Protein AF-A0A1J9Q3C2-F1 (afdb_monomer_lite)

Foldseek 3Di:
DQPFDLVVVCVVCVVVVNNDDDPVVSVVVSVVVSVVVVQLVVQLVVVCVVVVHPDRAPVSSQVSCVVVVHDGDDDRPDPDDWDWDWDDPDPDDTDTDTDDDDDDPVCVVPDDDDDDDDDDDDDDDDCDDPNHGDPDPVYDDLVRVVVPPPDDDDDPNCPVVVVVPDDPDPDVPVPDPPPQDPVNVVLVVQLVVLLPDPPDPPSLVVSLVCLQEPLPCQSVLVVLLVVLVVCVVPPVPDPSSPVSSVSSVVSNVNRPNYDCVVVPDDPPPPDPPDPDDPDDDDDDDDDDDDDDDDDDDDDDDDDDDDDDDDDDDDD

pLDDT: mean 74.68, std 21.84, range [27.69, 97.06]

Secondary structure (DSSP, 8-state):
--SS-THHHHHHHHHHT-----HHHHHHHHHHHHHHHHHHHHHHHHHHHHTT-SS--HHHHHHHHHHTTPPPPPS---SSPP-EEEEE-STT-EEEEE------HHHHHTPPPPPPPPPP------S-BTTBPP--TTSPPHHHHHHH-SS--STT--GGGTTTS----------------HHHHHHHHHHHHHHH-SS-HHHHHHHHHHHHH-TT-GGGHHHHHHHHHHHHHH-TT-HHHHHHHHHHHHHHHH-TTS--GGGSPPP---PPPPS--PPPPPPPPP-----------------------------

Sequence (315 aa):
MSVWNPENIRDVAESVGIGALDDEVVENLARDVEYRISQVLEEALKFMRHAKRTLLTTQDVSHALRVLDVEPLYGYESTRPLRFGEATLGPGQPLFYVEDDEVDFEKLINAPLPRVPREITFTAHWLAVEGVQPTIPQNPTGADSRNIELVSKGPNANANLAAMSGNDNVSVKPLVKHILSKELQLYFEKVCTAFLDELNEDYRVSAFSSLKEDPGLHQLVPYFVQFISEKVTHSLKDLFVLTQVMHMTEALIQNKTLYVDPYAPPPSQPAPAPPHTTPPPPSPPTTQSHTPPPSLPPPNVSSSSSYRLVLARRR

Organism: NCBI:txid1658174

Radius of gyration: 39.96 Å; chains: 1; bounding box: 80×92×95 Å

Structure (mmCIF, N/CA/C/O backbone):
data_AF-A0A1J9Q3C2-F1
#
_entry.id   AF-A0A1J9Q3C2-F1
#
loop_
_atom_site.group_PDB
_atom_site.id
_atom_site.type_symbol
_atom_site.label_atom_id
_atom_site.label_alt_id
_atom_site.label_comp_id
_atom_site.label_asym_id
_atom_site.label_entity_id
_atom_site.label_seq_id
_atom_site.pdbx_PDB_ins_code
_atom_site.Cartn_x
_atom_site.Cartn_y
_atom_site.Cartn_z
_atom_site.occupancy
_atom_site.B_iso_or_equiv
_atom_site.auth_seq_id
_atom_site.auth_comp_id
_atom_site.auth_asym_id
_atom_site.auth_atom_id
_atom_site.pdbx_PDB_model_num
ATOM 1 N N . MET A 1 1 ? 22.716 19.806 -18.246 1.00 55.81 1 MET A N 1
ATOM 2 C CA . MET A 1 1 ? 23.722 18.789 -18.604 1.00 55.81 1 MET A CA 1
ATOM 3 C C . MET A 1 1 ? 23.005 17.461 -18.463 1.00 55.81 1 MET A C 1
ATOM 5 O O . MET A 1 1 ? 22.468 17.228 -17.388 1.00 55.81 1 MET A O 1
ATOM 9 N N . SER A 1 2 ? 22.835 16.727 -19.564 1.00 68.69 2 SER A N 1
ATOM 10 C CA . SER A 1 2 ? 22.123 15.441 -19.560 1.00 68.69 2 SER A CA 1
ATOM 11 C C . SER A 1 2 ? 22.919 14.430 -18.737 1.00 68.69 2 SER A C 1
ATOM 13 O O . SER A 1 2 ? 24.149 14.464 -18.775 1.00 68.69 2 SER A O 1
ATOM 15 N N . VAL A 1 3 ? 22.242 13.580 -17.962 1.00 84.00 3 VAL A N 1
ATOM 16 C CA . VAL A 1 3 ? 22.906 12.503 -17.202 1.00 84.00 3 VAL A CA 1
ATOM 17 C C . VAL A 1 3 ? 23.262 11.326 -18.122 1.00 84.00 3 VAL A C 1
ATOM 19 O O . VAL A 1 3 ? 24.129 10.518 -17.792 1.00 84.00 3 VAL A O 1
ATOM 22 N N . TRP A 1 4 ? 22.620 11.233 -19.290 1.00 88.19 4 TRP A N 1
ATOM 23 C CA . TRP A 1 4 ? 22.868 10.182 -20.269 1.00 88.19 4 TRP A CA 1
ATOM 24 C C . TRP A 1 4 ? 24.218 10.369 -20.971 1.00 88.19 4 TRP A C 1
ATOM 26 O O . TRP A 1 4 ? 24.552 11.470 -21.409 1.00 88.19 4 TRP A O 1
ATOM 36 N N . ASN A 1 5 ? 24.990 9.285 -21.101 1.00 87.88 5 ASN A N 1
ATOM 37 C CA . ASN A 1 5 ? 26.280 9.319 -21.783 1.00 87.88 5 ASN A CA 1
ATOM 38 C C . ASN A 1 5 ? 26.075 9.517 -23.302 1.00 87.88 5 ASN A C 1
ATOM 40 O O . ASN A 1 5 ? 25.483 8.636 -23.935 1.00 87.88 5 ASN A O 1
ATOM 44 N N . PRO A 1 6 ? 26.557 10.622 -23.904 1.00 87.81 6 PRO A N 1
ATOM 45 C CA . PRO A 1 6 ? 26.403 10.873 -25.338 1.00 87.81 6 PRO A CA 1
ATOM 46 C C . PRO A 1 6 ? 27.116 9.834 -26.215 1.00 87.81 6 PRO A C 1
ATOM 48 O O . PRO A 1 6 ? 26.676 9.596 -27.337 1.00 87.81 6 PRO A O 1
ATOM 51 N N . GLU A 1 7 ? 28.152 9.161 -25.706 1.00 87.50 7 GLU A N 1
ATOM 52 C CA . GLU A 1 7 ? 28.865 8.118 -26.458 1.00 87.50 7 GLU A CA 1
ATOM 53 C C . GLU A 1 7 ? 27.948 6.939 -26.816 1.00 87.50 7 GLU A C 1
ATOM 55 O O . GLU A 1 7 ? 28.004 6.444 -27.936 1.00 87.50 7 GLU A O 1
ATOM 60 N N . ASN A 1 8 ? 26.982 6.599 -25.951 1.00 88.62 8 ASN A N 1
ATOM 61 C CA . ASN A 1 8 ? 26.013 5.531 -26.224 1.00 88.62 8 ASN A CA 1
ATOM 62 C C . ASN A 1 8 ? 25.196 5.795 -27.505 1.00 88.62 8 ASN A C 1
ATOM 64 O O . ASN A 1 8 ? 24.717 4.864 -28.147 1.00 88.62 8 ASN A O 1
ATOM 68 N N . ILE A 1 9 ? 24.987 7.065 -27.873 1.00 91.56 9 ILE A N 1
ATOM 69 C CA . ILE A 1 9 ? 24.281 7.431 -29.110 1.00 91.56 9 ILE A CA 1
ATOM 70 C C . ILE A 1 9 ? 25.174 7.217 -30.327 1.00 91.56 9 ILE A C 1
ATOM 72 O O . ILE A 1 9 ? 24.679 6.772 -31.363 1.00 91.56 9 ILE A O 1
ATOM 76 N N . ARG A 1 10 ? 26.473 7.516 -30.204 1.00 90.75 10 ARG A N 1
ATOM 77 C CA . ARG A 1 10 ? 27.454 7.260 -31.264 1.00 90.75 10 ARG A CA 1
ATOM 78 C C . ARG A 1 10 ? 27.573 5.760 -31.520 1.00 90.75 10 ARG A C 1
ATOM 80 O O . ARG A 1 10 ? 27.447 5.354 -32.669 1.00 90.75 10 ARG A O 1
ATOM 87 N N . ASP A 1 11 ? 27.648 4.949 -30.465 1.00 89.25 11 ASP A N 1
ATOM 88 C CA . ASP A 1 11 ? 27.703 3.484 -30.567 1.00 89.25 11 ASP A CA 1
ATOM 89 C C . ASP A 1 11 ? 26.479 2.911 -31.307 1.00 89.25 11 ASP A C 1
ATOM 91 O O . ASP A 1 11 ? 26.599 2.073 -32.206 1.00 89.25 11 ASP A O 1
ATOM 95 N N . VAL A 1 12 ? 25.273 3.395 -30.979 1.00 92.62 12 VAL A N 1
ATOM 96 C CA . VAL A 1 12 ? 24.039 2.981 -31.670 1.00 92.62 12 VAL A CA 1
ATOM 97 C C . VAL A 1 12 ? 24.044 3.443 -33.127 1.00 92.62 12 VAL A C 1
ATOM 99 O O . VAL A 1 12 ? 23.635 2.688 -34.008 1.00 92.62 12 VAL A O 1
ATOM 102 N N . ALA A 1 13 ? 24.527 4.646 -33.421 1.00 93.62 13 ALA A N 1
ATOM 103 C CA . ALA A 1 13 ? 24.606 5.143 -34.789 1.00 93.62 13 ALA A CA 1
ATOM 104 C C . ALA A 1 13 ? 25.597 4.356 -35.657 1.00 93.62 13 ALA A C 1
ATOM 106 O O . ALA A 1 13 ? 25.276 4.017 -36.800 1.00 93.62 13 ALA A O 1
ATOM 107 N N . GLU A 1 14 ? 26.754 3.997 -35.102 1.00 91.62 14 GLU A N 1
ATOM 108 C CA . GLU A 1 14 ? 27.733 3.131 -35.757 1.00 91.62 14 GLU A CA 1
ATOM 109 C C . GLU A 1 14 ? 27.157 1.736 -36.024 1.00 91.62 14 GLU A C 1
ATOM 111 O O . GLU A 1 14 ? 27.366 1.192 -37.109 1.00 91.62 14 GLU A O 1
ATOM 116 N N . SER A 1 15 ? 26.342 1.193 -35.108 1.00 91.50 15 SER A N 1
ATOM 117 C CA . SER A 1 15 ? 25.655 -0.096 -35.309 1.00 91.50 15 SER A CA 1
ATOM 118 C C . SER A 1 15 ? 24.683 -0.094 -36.500 1.00 91.50 15 SER A C 1
ATOM 120 O O . SER A 1 15 ? 24.479 -1.122 -37.146 1.00 91.50 15 SER A O 1
ATOM 122 N N . VAL A 1 16 ? 24.122 1.075 -36.830 1.00 93.38 16 VAL A N 1
ATOM 123 C CA . VAL A 1 16 ? 23.253 1.294 -38.000 1.00 93.38 16 VAL A CA 1
ATOM 124 C C . VAL A 1 16 ? 24.076 1.602 -39.268 1.00 93.38 16 VAL A C 1
ATOM 126 O O . VAL A 1 16 ? 23.540 1.591 -40.376 1.00 93.38 16 VAL A O 1
ATOM 129 N N . GLY A 1 17 ? 25.387 1.830 -39.136 1.00 92.50 17 GLY A N 1
ATOM 130 C CA . GLY A 1 17 ? 26.312 2.137 -40.232 1.00 92.50 17 GLY A CA 1
ATOM 131 C C . GLY A 1 17 ? 26.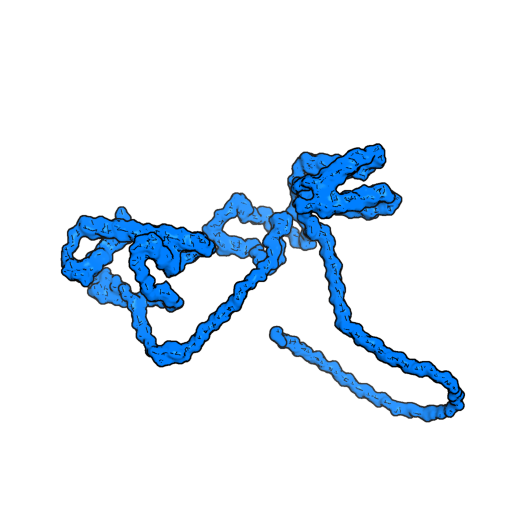542 3.633 -40.479 1.00 92.50 17 GLY A C 1
ATOM 132 O O . GLY A 1 17 ? 27.061 4.005 -41.534 1.00 92.50 17 GLY A O 1
ATOM 133 N N . ILE A 1 18 ? 26.166 4.506 -39.539 1.00 92.44 18 ILE A N 1
ATOM 134 C CA . ILE A 1 18 ? 26.400 5.954 -39.614 1.00 92.44 18 ILE A CA 1
ATOM 135 C C . ILE A 1 18 ? 27.723 6.270 -38.907 1.00 92.44 18 ILE A C 1
ATOM 137 O O . ILE A 1 18 ? 27.786 6.293 -37.685 1.00 92.44 18 ILE A O 1
ATOM 141 N N . GLY A 1 19 ? 28.784 6.523 -39.678 1.00 84.69 19 GLY A N 1
ATOM 142 C CA . GLY A 1 19 ? 30.143 6.676 -39.133 1.00 84.69 19 GLY A CA 1
ATOM 143 C C . GLY A 1 19 ? 30.502 8.054 -38.560 1.00 84.69 19 GLY A C 1
ATOM 144 O O . GLY A 1 19 ? 31.550 8.190 -37.941 1.00 84.69 19 GLY A O 1
ATOM 145 N N . ALA A 1 20 ? 29.691 9.093 -38.783 1.00 87.75 20 ALA A N 1
ATOM 146 C CA . ALA A 1 20 ? 29.936 10.418 -38.213 1.00 87.75 20 ALA A CA 1
ATOM 147 C C . ALA A 1 20 ? 28.616 11.148 -37.944 1.00 87.75 20 ALA A C 1
ATOM 149 O O . ALA A 1 20 ? 27.798 11.324 -38.848 1.00 87.75 20 ALA A O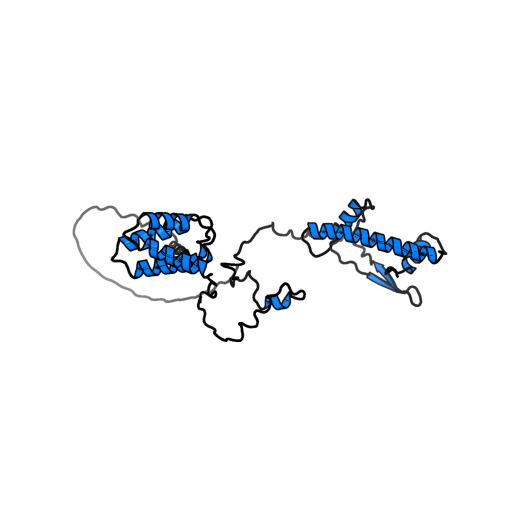 1
ATOM 150 N N . LEU A 1 21 ? 28.440 11.591 -36.701 1.00 90.69 21 LEU A N 1
ATOM 151 C CA . LEU A 1 21 ? 27.330 12.420 -36.240 1.00 90.69 21 LEU A CA 1
ATOM 152 C C . LEU A 1 21 ? 27.869 13.735 -35.697 1.00 90.69 21 LEU A C 1
ATOM 154 O O . LEU A 1 21 ? 28.880 13.747 -34.994 1.00 90.69 21 LEU A O 1
ATOM 158 N N . ASP A 1 22 ? 27.164 14.813 -36.018 1.00 93.25 22 ASP A N 1
ATOM 159 C CA . ASP A 1 22 ? 27.456 16.136 -35.485 1.00 93.25 22 ASP A CA 1
ATOM 160 C C . ASP A 1 22 ? 27.162 16.202 -33.980 1.00 93.25 22 ASP A C 1
ATOM 162 O O . ASP A 1 22 ? 26.191 15.612 -33.492 1.00 93.25 22 ASP A O 1
ATOM 166 N N . ASP A 1 23 ? 27.993 16.939 -33.248 1.00 90.12 23 ASP A N 1
ATOM 167 C CA . ASP A 1 23 ? 27.969 16.971 -31.784 1.00 90.12 23 ASP A CA 1
ATOM 168 C C . ASP A 1 23 ? 26.659 17.576 -31.256 1.00 90.12 23 ASP A C 1
ATOM 170 O O . ASP A 1 23 ? 26.110 17.111 -30.256 1.00 90.12 23 ASP A O 1
ATOM 174 N N . GLU A 1 24 ? 26.091 18.550 -31.975 1.00 92.38 24 GLU A N 1
ATOM 175 C CA . GLU A 1 24 ? 24.801 19.157 -31.632 1.00 92.38 24 GLU A CA 1
ATOM 176 C C . GLU A 1 24 ? 23.641 18.149 -31.731 1.00 92.38 24 GLU A C 1
ATOM 178 O O . GLU A 1 24 ? 22.719 18.158 -30.908 1.00 92.38 24 GLU A O 1
ATOM 183 N N . VAL A 1 25 ? 23.688 17.235 -32.706 1.00 91.88 25 VAL A N 1
ATOM 184 C CA . VAL A 1 25 ? 22.670 16.185 -32.872 1.00 91.88 25 VAL A CA 1
ATOM 185 C C . VAL A 1 25 ? 22.770 15.167 -31.741 1.00 91.88 25 VAL A C 1
ATOM 187 O O . VAL A 1 25 ? 21.746 14.784 -31.173 1.00 91.88 25 VAL A O 1
ATOM 190 N N . VAL A 1 26 ? 23.993 14.767 -31.380 1.00 92.31 26 VAL A N 1
ATOM 191 C CA . VAL A 1 26 ? 24.245 13.826 -30.279 1.00 92.31 26 VAL A CA 1
ATOM 192 C C . VAL A 1 26 ? 23.729 14.393 -28.956 1.00 92.31 26 VAL A C 1
ATOM 194 O O . VAL A 1 26 ? 23.005 13.707 -28.233 1.00 92.31 26 VAL A O 1
ATOM 197 N N . GLU A 1 27 ? 24.031 15.658 -28.653 1.00 90.94 27 GLU A N 1
ATOM 198 C CA . GLU A 1 27 ? 23.559 16.296 -27.423 1.00 90.94 27 GLU A CA 1
ATOM 199 C C . GLU A 1 27 ? 22.034 16.415 -27.353 1.00 90.94 27 GLU A C 1
ATOM 201 O O . GLU A 1 27 ? 21.436 16.165 -26.302 1.00 90.94 27 GLU A O 1
ATOM 206 N N . ASN A 1 28 ? 21.391 16.820 -28.449 1.00 92.38 28 ASN A N 1
ATOM 207 C CA . ASN A 1 28 ? 19.941 16.987 -28.474 1.00 92.38 28 ASN A CA 1
ATOM 208 C C . ASN A 1 28 ? 19.218 15.638 -28.377 1.00 92.38 28 ASN A C 1
ATOM 210 O O . ASN A 1 28 ? 18.232 15.527 -27.645 1.00 92.38 28 ASN A O 1
ATOM 214 N N . LEU A 1 29 ? 19.734 14.598 -29.041 1.00 93.12 29 LEU A N 1
ATOM 215 C CA . LEU A 1 29 ? 19.166 13.256 -28.958 1.00 93.12 29 LEU A CA 1
ATOM 216 C C . LEU A 1 29 ? 19.349 12.645 -27.560 1.00 93.12 29 LEU A C 1
ATOM 218 O O . LEU A 1 29 ? 18.424 12.013 -27.058 1.00 93.12 29 LEU A O 1
ATOM 222 N N . ALA A 1 30 ? 20.477 12.896 -26.885 1.00 93.19 30 ALA A N 1
ATOM 223 C CA . ALA A 1 30 ? 20.685 12.469 -25.496 1.00 93.19 30 ALA A CA 1
ATOM 224 C C . ALA A 1 30 ? 19.621 13.040 -24.555 1.00 93.19 30 ALA A C 1
ATOM 226 O O . ALA A 1 30 ? 19.057 12.312 -23.737 1.00 93.19 30 ALA A O 1
ATOM 227 N N . ARG A 1 31 ? 19.293 14.327 -24.720 1.00 92.19 31 ARG A N 1
ATOM 228 C CA . ARG A 1 31 ? 18.247 14.991 -23.931 1.00 92.19 31 ARG A CA 1
ATOM 229 C C . ARG A 1 31 ? 16.858 14.411 -24.215 1.00 92.19 31 ARG A C 1
ATOM 231 O O . ARG A 1 31 ? 16.090 14.232 -23.272 1.00 92.19 31 ARG A O 1
ATOM 238 N N . ASP A 1 32 ? 16.536 14.096 -25.473 1.00 94.12 32 ASP A N 1
ATOM 239 C CA . ASP A 1 32 ? 15.245 13.475 -25.822 1.00 94.12 32 ASP A CA 1
ATOM 240 C C . ASP A 1 32 ? 15.126 12.048 -25.263 1.00 94.12 32 ASP A C 1
ATOM 242 O O . ASP A 1 32 ? 14.094 11.680 -24.702 1.00 94.12 32 ASP A O 1
ATOM 246 N N . VAL A 1 33 ? 16.198 11.251 -25.335 1.00 94.50 33 VAL A N 1
ATOM 247 C CA . VAL A 1 33 ? 16.238 9.895 -24.761 1.00 94.50 33 VAL A CA 1
ATOM 248 C C . VAL A 1 33 ? 16.035 9.934 -23.247 1.00 94.50 33 VAL A C 1
ATOM 250 O O . VAL A 1 33 ? 15.205 9.195 -22.717 1.00 94.50 33 VAL A O 1
ATOM 253 N N . GLU A 1 34 ? 16.734 10.825 -22.543 1.00 92.81 34 GLU A N 1
ATOM 254 C CA . GLU A 1 34 ? 16.575 11.008 -21.097 1.00 92.81 34 GLU A CA 1
ATOM 255 C C . GLU A 1 34 ? 15.140 11.417 -20.724 1.00 92.81 34 GLU A C 1
ATOM 257 O O . GLU A 1 34 ? 14.563 10.882 -19.769 1.00 92.81 34 GLU A O 1
ATOM 262 N N . TYR A 1 35 ? 14.531 12.312 -21.508 1.00 94.56 35 TYR A N 1
ATOM 263 C CA . TYR A 1 35 ? 13.134 12.704 -21.334 1.00 94.56 35 TYR A CA 1
ATOM 264 C C . TYR A 1 35 ? 12.182 11.513 -21.508 1.00 94.56 35 TYR A C 1
ATOM 266 O O . TYR A 1 35 ? 11.330 11.278 -20.649 1.00 94.56 35 TYR A O 1
ATOM 274 N N . ARG A 1 36 ? 12.360 10.703 -22.560 1.00 94.94 36 ARG A N 1
ATOM 275 C CA . ARG A 1 36 ? 11.530 9.511 -22.812 1.00 94.94 36 ARG A CA 1
ATOM 276 C C . ARG A 1 36 ? 11.680 8.451 -21.723 1.00 94.94 36 ARG A C 1
ATOM 278 O O . ARG A 1 36 ? 10.679 7.888 -21.287 1.00 94.94 36 ARG A O 1
ATOM 285 N N . ILE A 1 37 ? 12.901 8.198 -21.243 1.00 94.56 37 ILE A N 1
ATOM 286 C CA . ILE A 1 37 ? 13.144 7.275 -20.121 1.00 94.56 37 ILE A CA 1
ATOM 287 C C . ILE A 1 37 ? 12.415 7.768 -18.868 1.00 94.56 37 ILE A C 1
ATOM 289 O O . ILE A 1 37 ? 11.749 6.984 -18.190 1.00 94.56 37 ILE A O 1
ATOM 293 N N . SER A 1 38 ? 12.494 9.070 -18.585 1.00 95.19 38 SER A N 1
ATOM 294 C CA . SER A 1 38 ? 11.804 9.680 -17.446 1.00 95.19 38 SER A CA 1
ATOM 295 C C . SER A 1 38 ? 10.285 9.548 -17.572 1.00 95.19 38 SER A C 1
ATOM 297 O O . SER A 1 38 ? 9.627 9.159 -16.611 1.00 95.19 38 SER A O 1
ATOM 299 N N . GLN A 1 39 ? 9.731 9.769 -18.767 1.00 95.81 39 GLN A N 1
ATOM 300 C CA . GLN A 1 39 ? 8.303 9.605 -19.042 1.00 95.81 39 GLN A CA 1
ATOM 301 C C . GLN A 1 39 ? 7.826 8.164 -18.792 1.00 95.81 39 GLN A C 1
ATOM 303 O O . GLN A 1 39 ? 6.816 7.953 -18.118 1.00 95.81 39 GLN A O 1
ATOM 308 N N . VAL A 1 40 ? 8.567 7.160 -19.276 1.00 96.56 40 VAL A N 1
ATOM 309 C CA . VAL A 1 40 ? 8.262 5.740 -19.014 1.00 96.56 40 VAL A CA 1
ATOM 310 C C . VAL A 1 40 ? 8.334 5.438 -17.516 1.00 96.56 40 VAL A C 1
ATOM 312 O O . VAL A 1 40 ? 7.459 4.759 -16.976 1.00 96.56 40 VAL A O 1
ATOM 315 N N . LEU A 1 41 ? 9.351 5.960 -16.828 1.00 96.38 41 LEU A N 1
ATOM 316 C CA . LEU A 1 41 ? 9.539 5.749 -15.396 1.00 96.38 41 LEU A CA 1
ATOM 317 C C . LEU A 1 41 ? 8.403 6.368 -14.570 1.00 96.38 41 LEU A C 1
ATOM 319 O O . LEU A 1 41 ? 7.918 5.739 -13.631 1.00 96.38 41 LEU A O 1
ATOM 323 N N . GLU A 1 42 ? 7.950 7.571 -14.915 1.00 96.38 42 GLU A N 1
ATOM 324 C CA . GLU A 1 42 ? 6.835 8.237 -14.239 1.00 96.38 42 GLU A CA 1
ATOM 325 C C . GLU A 1 42 ? 5.533 7.439 -14.351 1.00 96.38 42 GLU A C 1
ATOM 327 O O . GLU A 1 42 ? 4.846 7.245 -13.343 1.00 96.38 42 GLU A O 1
ATOM 332 N N . GLU A 1 43 ? 5.209 6.924 -15.539 1.00 96.81 43 GLU A N 1
ATOM 333 C CA . GLU A 1 43 ? 4.042 6.056 -15.722 1.00 96.81 43 GLU A CA 1
ATOM 334 C C . GLU A 1 43 ? 4.197 4.732 -14.957 1.00 96.81 43 GLU A C 1
ATOM 336 O O . GLU A 1 43 ? 3.277 4.305 -14.253 1.00 96.81 43 GLU A O 1
ATOM 341 N N . ALA A 1 44 ? 5.381 4.115 -14.989 1.00 97.06 44 ALA A N 1
ATOM 342 C CA . ALA A 1 44 ? 5.649 2.874 -14.262 1.00 97.06 44 ALA A CA 1
ATOM 343 C C . ALA A 1 44 ? 5.525 3.059 -12.735 1.00 97.06 44 ALA A C 1
ATOM 345 O O . ALA A 1 44 ? 4.976 2.207 -12.029 1.00 97.06 44 ALA A O 1
ATOM 346 N N . LEU A 1 45 ? 5.949 4.211 -12.203 1.00 97.06 45 LEU A N 1
ATOM 347 C CA . LEU A 1 45 ? 5.784 4.553 -10.789 1.00 97.06 45 LEU A CA 1
ATOM 348 C C . LEU A 1 45 ? 4.312 4.703 -10.388 1.00 97.06 45 LEU A C 1
ATOM 350 O O . LEU A 1 45 ? 3.959 4.371 -9.250 1.00 97.06 45 LEU A O 1
ATOM 354 N N . LYS A 1 46 ? 3.437 5.166 -11.290 1.00 96.50 46 LYS A N 1
ATOM 355 C CA . LYS A 1 46 ? 1.988 5.186 -11.035 1.00 96.50 46 LYS A CA 1
ATOM 356 C C . LYS A 1 46 ? 1.466 3.760 -10.885 1.00 96.50 46 LYS A C 1
ATOM 358 O O . LYS A 1 46 ? 0.805 3.480 -9.885 1.00 96.50 46 LYS A O 1
ATOM 363 N N . PHE A 1 47 ? 1.825 2.846 -11.789 1.00 96.56 47 PHE A N 1
ATOM 364 C CA . PHE A 1 47 ? 1.453 1.429 -11.677 1.00 96.56 47 PHE A CA 1
ATOM 365 C C . PHE A 1 47 ? 1.940 0.797 -10.367 1.00 96.56 47 PHE A C 1
ATOM 367 O O . PHE A 1 47 ? 1.140 0.195 -9.647 1.00 96.56 47 PHE A O 1
ATOM 374 N N . MET A 1 48 ? 3.197 1.036 -9.982 1.00 96.31 48 MET A N 1
ATOM 375 C CA . MET A 1 48 ? 3.762 0.555 -8.716 1.00 96.31 48 MET A CA 1
ATOM 376 C C . MET A 1 48 ? 2.963 1.048 -7.495 1.00 96.31 48 MET A C 1
ATOM 378 O O . MET A 1 48 ? 2.610 0.262 -6.608 1.00 96.31 48 MET A O 1
ATOM 382 N N . ARG A 1 49 ? 2.637 2.349 -7.455 1.00 95.31 49 ARG A N 1
ATOM 383 C CA . ARG A 1 49 ? 1.856 2.959 -6.365 1.00 95.31 49 ARG A CA 1
ATOM 384 C C . ARG A 1 49 ? 0.422 2.434 -6.329 1.00 95.31 49 ARG A C 1
ATOM 386 O O . ARG A 1 49 ? -0.077 2.119 -5.249 1.00 95.31 49 ARG A O 1
ATOM 393 N N . HIS A 1 50 ? -0.226 2.287 -7.485 1.00 96.31 50 HIS A N 1
ATOM 394 C CA . HIS A 1 50 ? -1.574 1.721 -7.584 1.00 96.31 50 HIS A CA 1
ATOM 395 C C . HIS A 1 50 ? -1.616 0.239 -7.183 1.00 96.31 50 HIS A C 1
ATOM 397 O O . HIS A 1 50 ? -2.595 -0.200 -6.580 1.00 96.31 50 HIS A O 1
ATOM 403 N N . ALA A 1 51 ? -0.528 -0.503 -7.403 1.00 94.62 51 ALA A N 1
ATOM 404 C CA . ALA A 1 51 ? -0.352 -1.870 -6.922 1.00 94.62 51 ALA A CA 1
ATOM 405 C C . ALA A 1 51 ? -0.008 -1.966 -5.419 1.00 94.62 51 ALA A C 1
ATOM 407 O O . ALA A 1 51 ? 0.174 -3.071 -4.909 1.00 94.62 51 ALA A O 1
ATOM 408 N N . LYS A 1 52 ? 0.081 -0.834 -4.699 1.00 94.81 52 LYS A N 1
ATOM 409 C CA . LYS A 1 52 ? 0.457 -0.747 -3.273 1.00 94.81 52 LYS A CA 1
ATOM 410 C C . LYS A 1 52 ? 1.824 -1.376 -2.962 1.00 94.81 52 LYS A C 1
ATOM 412 O O . LYS A 1 52 ? 2.041 -1.879 -1.860 1.00 94.81 52 LYS A O 1
ATOM 417 N N . ARG A 1 53 ? 2.749 -1.347 -3.924 1.00 93.25 53 ARG A N 1
ATOM 418 C CA . ARG A 1 53 ? 4.127 -1.835 -3.776 1.00 93.25 53 ARG A CA 1
ATOM 419 C C . ARG A 1 53 ? 5.101 -0.663 -3.644 1.00 93.25 53 ARG A C 1
ATOM 421 O O . ARG A 1 53 ? 4.811 0.455 -4.062 1.00 93.25 53 ARG A O 1
ATOM 428 N N . THR A 1 54 ? 6.263 -0.925 -3.051 1.00 90.81 54 THR A N 1
ATOM 429 C CA . THR A 1 54 ? 7.382 0.034 -2.945 1.00 90.81 54 THR A CA 1
ATOM 430 C C . THR A 1 54 ? 8.554 -0.314 -3.861 1.00 90.81 54 THR A C 1
ATOM 432 O O . THR A 1 54 ? 9.441 0.513 -4.046 1.00 90.81 54 THR A O 1
ATOM 435 N N . LEU A 1 55 ? 8.559 -1.526 -4.421 1.00 92.75 55 LEU A N 1
ATOM 436 C CA . LEU A 1 55 ? 9.551 -1.994 -5.381 1.00 92.75 55 LEU A CA 1
ATOM 437 C C . LEU A 1 55 ? 8.945 -1.972 -6.785 1.00 92.75 55 LEU A C 1
ATOM 439 O O . LEU A 1 55 ? 7.886 -2.570 -7.014 1.00 92.75 55 LEU A O 1
ATOM 443 N N . LEU A 1 56 ? 9.638 -1.290 -7.697 1.00 93.44 56 LEU A N 1
ATOM 444 C CA . LEU A 1 56 ? 9.306 -1.243 -9.115 1.00 93.44 56 LEU A CA 1
ATOM 445 C C . LEU A 1 56 ? 9.687 -2.577 -9.763 1.00 93.44 56 LEU A C 1
ATOM 447 O O . LEU A 1 56 ? 10.813 -3.047 -9.612 1.00 93.44 56 LEU A O 1
ATOM 451 N N . THR A 1 57 ? 8.742 -3.190 -10.467 1.00 92.88 57 THR A N 1
ATOM 452 C CA . THR A 1 57 ? 8.931 -4.479 -11.146 1.00 92.88 57 THR A CA 1
ATOM 453 C C . THR A 1 57 ? 8.945 -4.300 -12.660 1.00 92.88 57 THR A C 1
ATOM 455 O O . THR A 1 57 ? 8.468 -3.290 -13.175 1.00 92.88 57 THR A O 1
ATOM 458 N N . THR A 1 58 ? 9.451 -5.296 -13.392 1.00 92.88 58 THR A N 1
ATOM 459 C CA . THR A 1 58 ? 9.456 -5.283 -14.866 1.00 92.88 58 THR A CA 1
ATOM 460 C C . THR A 1 58 ? 8.044 -5.169 -15.443 1.00 92.88 58 THR A C 1
ATOM 462 O O . THR A 1 58 ? 7.845 -4.449 -16.415 1.00 92.88 58 THR A O 1
ATOM 465 N N . GLN A 1 59 ? 7.045 -5.763 -14.782 1.00 93.31 59 GLN A N 1
ATOM 466 C CA . GLN A 1 59 ? 5.634 -5.658 -15.171 1.00 93.31 59 GLN A CA 1
ATOM 467 C C . GLN A 1 59 ? 5.110 -4.216 -15.140 1.00 93.31 59 GLN A C 1
ATOM 469 O O . GLN A 1 59 ? 4.344 -3.827 -16.019 1.00 93.31 59 GLN A O 1
ATOM 474 N N . ASP A 1 60 ? 5.542 -3.402 -14.170 1.00 95.06 60 ASP A N 1
ATOM 475 C CA . ASP A 1 60 ? 5.126 -1.996 -14.081 1.00 95.06 60 ASP A CA 1
ATOM 476 C C . ASP A 1 60 ? 5.625 -1.198 -15.296 1.00 95.06 60 ASP A C 1
ATOM 478 O O . ASP A 1 60 ? 4.889 -0.385 -15.855 1.00 95.06 60 ASP A O 1
ATOM 482 N N . VAL A 1 61 ? 6.853 -1.480 -15.745 1.00 95.56 61 VAL A N 1
ATOM 483 C CA . VAL A 1 61 ? 7.440 -0.883 -16.953 1.00 95.56 61 VAL A CA 1
ATOM 484 C C . VAL A 1 61 ? 6.743 -1.405 -18.210 1.00 95.56 61 VAL A C 1
ATOM 486 O O . VAL A 1 61 ? 6.388 -0.613 -19.075 1.00 95.56 61 VAL A O 1
ATOM 489 N N . SER A 1 62 ? 6.457 -2.707 -18.304 1.00 94.94 62 SER A N 1
ATOM 490 C CA . SER A 1 62 ? 5.705 -3.277 -19.432 1.00 94.94 62 SER A CA 1
ATOM 491 C C . SER A 1 62 ? 4.307 -2.660 -19.573 1.00 94.94 62 SER A C 1
ATOM 493 O O . SER A 1 62 ? 3.850 -2.400 -20.686 1.00 94.94 62 SER A O 1
ATOM 495 N N . HIS A 1 63 ? 3.627 -2.384 -18.457 1.00 95.12 63 HIS A N 1
ATOM 496 C CA . HIS A 1 63 ? 2.349 -1.673 -18.467 1.00 95.12 63 HIS A CA 1
ATOM 497 C C . HIS A 1 63 ? 2.500 -0.204 -18.876 1.00 95.12 63 HIS A C 1
ATOM 499 O O . HIS A 1 63 ? 1.682 0.282 -19.656 1.00 95.12 63 HIS A O 1
ATOM 505 N N . ALA A 1 64 ? 3.552 0.479 -18.417 1.00 96.69 64 ALA A N 1
ATOM 506 C CA . ALA A 1 64 ? 3.859 1.845 -18.833 1.00 96.69 64 ALA A CA 1
ATOM 507 C C . ALA A 1 64 ? 4.111 1.951 -20.345 1.00 96.69 64 ALA A C 1
ATOM 509 O O . ALA A 1 64 ? 3.524 2.811 -20.996 1.00 96.69 64 ALA A O 1
ATOM 510 N N . LEU A 1 65 ? 4.902 1.036 -20.919 1.00 95.81 65 LEU A N 1
ATOM 511 C CA . LEU A 1 65 ? 5.155 0.982 -22.364 1.00 95.81 65 LEU A CA 1
ATOM 512 C C . LEU A 1 65 ? 3.856 0.825 -23.157 1.00 95.81 65 LEU A C 1
ATOM 514 O O . LEU A 1 65 ? 3.640 1.541 -24.128 1.00 95.81 65 LEU A O 1
ATOM 518 N N . ARG A 1 66 ? 2.949 -0.041 -22.691 1.00 95.75 66 ARG A N 1
ATOM 519 C CA . ARG A 1 66 ? 1.642 -0.237 -23.329 1.00 95.75 66 ARG A CA 1
ATOM 520 C C . ARG A 1 66 ? 0.759 1.013 -23.287 1.00 95.75 66 ARG A C 1
ATOM 522 O O . ARG A 1 66 ? 0.001 1.228 -24.220 1.00 95.75 66 ARG A O 1
ATOM 529 N N . VAL A 1 67 ? 0.808 1.800 -22.211 1.00 96.19 67 VAL A N 1
ATOM 530 C CA . VAL A 1 67 ? 0.035 3.054 -22.102 1.00 96.19 67 VAL A CA 1
ATOM 531 C C . VAL A 1 67 ? 0.613 4.152 -22.988 1.00 96.19 67 VAL A C 1
ATOM 533 O O . VAL A 1 67 ? -0.135 4.974 -23.504 1.00 96.19 67 VAL A O 1
ATOM 536 N N . LEU A 1 68 ? 1.931 4.161 -23.165 1.00 95.75 68 LEU A N 1
ATOM 537 C CA . LEU A 1 68 ? 2.637 5.109 -24.024 1.00 95.75 68 LEU A CA 1
ATOM 538 C C . LEU A 1 68 ? 2.652 4.683 -25.504 1.00 95.75 68 LEU A C 1
ATOM 540 O O . LEU A 1 68 ? 3.369 5.293 -26.291 1.00 95.75 68 LEU A O 1
ATOM 544 N N . ASP A 1 69 ? 1.891 3.642 -25.869 1.00 96.19 69 ASP A N 1
ATOM 545 C CA . ASP A 1 69 ? 1.843 3.048 -27.212 1.00 96.19 69 ASP A CA 1
ATOM 546 C C . ASP A 1 69 ? 3.232 2.670 -27.768 1.00 96.19 69 ASP A C 1
ATOM 548 O O . ASP A 1 69 ? 3.486 2.721 -28.972 1.00 96.19 69 ASP A O 1
ATOM 552 N N . VAL A 1 70 ? 4.147 2.269 -26.880 1.00 95.69 70 VAL A N 1
ATOM 553 C CA . VAL A 1 70 ? 5.474 1.757 -27.235 1.00 95.69 70 VAL A CA 1
ATOM 554 C C . VAL A 1 70 ? 5.403 0.244 -27.426 1.00 95.69 70 VAL A C 1
ATOM 556 O O . VAL A 1 70 ? 4.679 -0.462 -26.718 1.00 95.69 70 VAL A O 1
ATOM 559 N N . GLU A 1 71 ? 6.179 -0.265 -28.381 1.00 94.62 71 GLU A N 1
ATOM 560 C CA . GLU A 1 71 ? 6.285 -1.698 -28.636 1.00 94.62 71 GLU A CA 1
ATOM 561 C C . GLU A 1 71 ? 6.714 -2.466 -27.369 1.00 94.62 71 GLU A C 1
ATOM 563 O O . GLU A 1 71 ? 7.618 -2.037 -26.643 1.00 94.62 71 GLU A O 1
ATOM 568 N N . PRO A 1 72 ? 6.062 -3.602 -27.062 1.00 91.44 72 PRO A N 1
ATOM 569 C CA . PRO A 1 72 ? 6.352 -4.359 -25.854 1.00 91.44 72 PRO A CA 1
ATOM 570 C C . PRO A 1 72 ? 7.729 -5.026 -25.924 1.00 91.44 72 PRO A C 1
ATOM 572 O O . PRO A 1 72 ? 8.071 -5.699 -26.895 1.00 91.44 72 PRO A O 1
ATOM 575 N N . LEU A 1 73 ? 8.490 -4.903 -24.836 1.00 91.50 73 LEU A N 1
ATOM 576 C CA . LEU A 1 73 ? 9.773 -5.582 -24.664 1.00 91.50 73 LEU A CA 1
ATOM 577 C C . LEU A 1 73 ? 9.565 -6.968 -24.038 1.00 91.50 73 LEU A C 1
ATOM 579 O O . LEU A 1 73 ? 9.061 -7.085 -22.918 1.00 91.50 73 LEU A O 1
ATOM 583 N N . TYR A 1 74 ? 9.970 -8.017 -24.754 1.00 89.88 74 TYR A N 1
ATOM 584 C CA . TYR A 1 74 ? 9.862 -9.412 -24.316 1.00 89.88 74 TYR A CA 1
ATOM 585 C C . TYR A 1 74 ? 11.173 -9.924 -23.697 1.00 89.88 74 TYR A C 1
ATOM 587 O O . TYR A 1 74 ? 12.242 -9.384 -23.958 1.00 89.88 74 TYR A O 1
ATOM 595 N N . GLY A 1 75 ? 11.094 -10.984 -22.883 1.00 86.94 75 GLY A N 1
ATOM 596 C CA . GLY A 1 75 ? 12.273 -11.662 -22.313 1.00 86.94 75 GLY A CA 1
ATOM 597 C C . GLY A 1 75 ? 12.664 -11.248 -20.886 1.00 86.94 75 GLY A C 1
ATOM 598 O O . GLY A 1 75 ? 13.590 -11.823 -20.322 1.00 86.94 75 GLY A O 1
ATOM 599 N N . TYR A 1 76 ? 11.929 -10.325 -20.257 1.00 85.06 76 TYR A N 1
ATOM 600 C CA . TYR A 1 76 ? 12.237 -9.784 -18.919 1.00 85.06 76 TYR A CA 1
ATOM 601 C C . TYR A 1 76 ? 11.401 -10.380 -17.767 1.00 85.06 76 TYR A C 1
ATOM 603 O O . TYR A 1 76 ? 11.331 -9.808 -16.677 1.00 85.06 76 TYR A O 1
ATOM 611 N N . GLU A 1 77 ? 10.748 -11.524 -17.987 1.00 75.31 77 GLU A N 1
ATOM 612 C CA . GLU A 1 77 ? 9.961 -12.233 -16.959 1.00 75.31 77 GLU A CA 1
ATOM 613 C C . GLU A 1 77 ? 10.760 -13.320 -16.221 1.00 75.31 77 GLU A C 1
ATOM 615 O O . GLU A 1 77 ? 10.269 -13.930 -15.270 1.00 75.31 77 GLU A O 1
ATOM 620 N N . SER A 1 78 ? 12.000 -13.579 -16.647 1.00 73.00 78 SER A N 1
ATOM 621 C CA . SER A 1 78 ? 12.844 -14.607 -16.042 1.00 73.00 78 SER A CA 1
ATOM 622 C C . SER A 1 78 ? 13.188 -14.261 -14.593 1.00 73.00 78 SER A C 1
ATOM 624 O O . SER A 1 78 ? 13.636 -13.161 -14.283 1.00 73.00 78 SER A O 1
ATOM 626 N N . THR A 1 79 ? 13.060 -15.238 -13.692 1.00 72.00 79 THR A N 1
ATOM 627 C CA . THR A 1 79 ? 13.518 -15.110 -12.299 1.00 72.00 79 THR A CA 1
ATOM 628 C C . THR A 1 79 ? 15.039 -15.214 -12.165 1.00 72.00 79 THR A C 1
ATOM 630 O O . THR A 1 79 ? 15.560 -15.180 -11.049 1.00 72.00 79 THR A O 1
ATOM 633 N N . ARG A 1 80 ? 15.763 -15.426 -13.272 1.00 78.31 80 ARG A N 1
ATOM 634 C CA . ARG A 1 80 ? 17.225 -15.492 -13.264 1.00 78.31 80 ARG A CA 1
ATOM 635 C C . ARG A 1 80 ? 17.794 -14.070 -13.250 1.00 78.31 80 ARG A C 1
ATOM 637 O O . ARG A 1 80 ? 17.404 -13.269 -14.096 1.00 78.31 80 ARG A O 1
ATOM 644 N N . PRO A 1 81 ? 18.710 -13.749 -12.321 1.00 80.44 81 PRO A N 1
ATOM 645 C CA . PRO A 1 81 ? 19.369 -12.451 -12.327 1.00 80.44 81 PRO A CA 1
ATOM 646 C C . PRO A 1 81 ? 20.238 -12.316 -13.580 1.00 80.44 81 PRO A C 1
ATOM 648 O O . PRO A 1 81 ? 20.910 -13.275 -13.965 1.00 80.44 81 PRO A O 1
ATOM 651 N N . LEU A 1 82 ? 20.246 -11.128 -14.187 1.00 82.00 82 LEU A N 1
ATOM 652 C CA . LEU A 1 82 ? 21.150 -10.829 -15.294 1.00 82.00 82 LEU A CA 1
ATOM 653 C C . LEU A 1 82 ? 22.598 -10.838 -14.794 1.00 82.00 82 LEU A C 1
ATOM 655 O O . LEU A 1 82 ? 22.903 -10.284 -13.734 1.00 82.00 82 LEU A O 1
ATOM 659 N N . ARG A 1 83 ? 23.481 -11.462 -15.575 1.00 82.81 83 ARG A N 1
ATOM 660 C CA . ARG A 1 83 ? 24.929 -11.435 -15.371 1.00 82.81 83 ARG A CA 1
ATOM 661 C C . ARG A 1 83 ? 25.549 -10.576 -16.459 1.00 82.81 83 ARG A C 1
ATOM 663 O O . ARG A 1 83 ? 25.327 -10.819 -17.642 1.00 82.81 83 ARG A O 1
ATOM 670 N N . PHE A 1 84 ? 26.281 -9.556 -16.032 1.00 85.75 84 PHE A N 1
ATOM 671 C CA . PHE A 1 84 ? 27.002 -8.665 -16.928 1.00 85.75 84 PHE A CA 1
ATOM 672 C C . PHE A 1 84 ? 28.466 -9.093 -16.954 1.00 85.75 84 PHE A C 1
ATOM 674 O O . PHE A 1 84 ? 29.134 -9.049 -15.918 1.00 85.75 84 PHE A O 1
ATOM 681 N N . GLY A 1 85 ? 28.934 -9.522 -18.122 1.00 84.31 85 GLY A N 1
ATOM 682 C CA . GLY A 1 85 ? 30.345 -9.742 -18.402 1.00 84.31 85 GLY A CA 1
ATOM 683 C C . GLY A 1 85 ? 31.004 -8.431 -18.827 1.00 84.31 85 GLY A C 1
ATOM 684 O O . GLY A 1 85 ? 30.383 -7.603 -19.494 1.00 84.31 85 GLY A O 1
ATOM 685 N N . GLU A 1 86 ? 32.262 -8.234 -18.440 1.00 85.81 86 GLU A N 1
ATOM 686 C CA . GLU A 1 86 ? 33.079 -7.104 -18.885 1.00 85.81 86 GLU A CA 1
ATOM 687 C C . GLU A 1 86 ? 34.079 -7.592 -19.938 1.00 85.81 86 GLU A C 1
ATOM 689 O O . GLU A 1 86 ? 34.829 -8.544 -19.715 1.00 85.81 86 GLU A O 1
ATOM 694 N N . ALA A 1 87 ? 34.086 -6.939 -21.094 1.00 81.50 87 ALA A N 1
ATOM 695 C CA . ALA A 1 87 ? 35.063 -7.131 -22.151 1.00 81.50 87 ALA A CA 1
ATOM 696 C C . ALA A 1 87 ? 35.799 -5.811 -22.406 1.00 81.50 87 ALA A C 1
ATOM 698 O O . ALA A 1 87 ? 35.202 -4.739 -22.450 1.00 81.50 87 ALA A O 1
ATOM 699 N N . THR A 1 88 ? 37.115 -5.872 -22.597 1.00 76.50 88 THR A N 1
ATOM 700 C CA . THR A 1 88 ? 37.917 -4.690 -22.930 1.00 76.50 88 THR A CA 1
ATOM 701 C C . THR A 1 88 ? 38.141 -4.638 -24.436 1.00 76.50 88 THR A C 1
ATOM 703 O O . THR A 1 88 ? 38.923 -5.422 -24.977 1.00 76.50 88 THR A O 1
ATOM 706 N N . LEU A 1 89 ? 37.477 -3.706 -25.122 1.00 66.69 89 LEU A N 1
ATOM 707 C CA . LEU A 1 89 ? 37.720 -3.434 -26.537 1.00 66.69 89 LEU A CA 1
ATOM 708 C C . LEU A 1 89 ? 38.770 -2.316 -26.655 1.00 66.69 89 LEU A C 1
ATOM 710 O O . LEU A 1 89 ? 38.452 -1.146 -26.815 1.00 66.69 89 LEU A O 1
ATOM 714 N N . GLY A 1 90 ? 40.049 -2.676 -26.531 1.00 66.50 90 GLY A N 1
ATOM 715 C CA . GLY A 1 90 ? 41.156 -1.717 -26.649 1.00 66.50 90 GLY A CA 1
ATOM 716 C C . GLY A 1 90 ? 41.353 -0.797 -25.428 1.00 66.50 90 GLY A C 1
ATOM 717 O O . GLY A 1 90 ? 40.765 -1.014 -24.368 1.00 66.50 90 GLY A O 1
ATOM 718 N N . PRO A 1 91 ? 42.259 0.195 -25.514 1.00 66.50 91 PRO A N 1
ATOM 719 C CA . PRO A 1 91 ? 42.652 0.986 -24.354 1.00 66.50 91 PRO A CA 1
ATOM 720 C C . PRO A 1 91 ? 41.554 1.979 -23.937 1.00 66.50 91 PRO A C 1
ATOM 722 O O . PRO A 1 91 ? 41.395 3.027 -24.553 1.00 66.50 91 PRO A O 1
ATOM 725 N N . GLY A 1 92 ? 40.867 1.684 -22.828 1.00 68.50 92 GLY A N 1
ATOM 726 C CA . GLY A 1 92 ? 40.153 2.684 -22.019 1.00 68.50 92 GLY A CA 1
ATOM 727 C C . GLY A 1 92 ? 38.623 2.669 -22.057 1.00 68.50 92 GLY A C 1
ATOM 728 O O . GLY A 1 92 ? 38.028 3.458 -21.327 1.00 68.50 92 GLY A O 1
ATOM 729 N N . GLN A 1 93 ? 37.981 1.789 -22.830 1.00 71.56 93 GLN A N 1
ATOM 730 C CA . GLN A 1 93 ? 36.516 1.681 -22.867 1.00 71.56 93 GLN A CA 1
ATOM 731 C C . GLN A 1 93 ? 36.052 0.282 -22.415 1.00 71.56 93 GLN A C 1
ATOM 733 O O . GLN A 1 93 ? 36.275 -0.698 -23.133 1.00 71.56 93 GLN A O 1
ATOM 738 N N . PRO A 1 94 ? 35.451 0.153 -21.213 1.00 77.31 94 PRO A N 1
ATOM 739 C CA . PRO A 1 94 ? 34.866 -1.105 -20.763 1.00 77.31 94 PRO A CA 1
ATOM 740 C C . PRO A 1 94 ? 33.538 -1.353 -21.493 1.00 77.31 94 PRO A C 1
ATOM 742 O O . PRO A 1 94 ? 32.612 -0.548 -21.401 1.00 77.31 94 PRO A O 1
ATOM 745 N N . LEU A 1 95 ? 33.445 -2.472 -22.214 1.00 82.62 95 LEU A N 1
ATOM 746 C CA . LEU A 1 95 ? 32.221 -2.937 -22.859 1.00 82.62 95 LEU A CA 1
ATOM 747 C C . LEU A 1 95 ? 31.544 -3.956 -21.943 1.00 82.62 95 LEU A C 1
ATOM 749 O O . LEU A 1 95 ? 32.126 -4.990 -21.613 1.00 82.62 95 LEU A O 1
ATOM 753 N N . PHE A 1 96 ? 30.299 -3.690 -21.565 1.00 86.94 96 PHE A N 1
ATOM 754 C CA . PHE A 1 96 ? 29.491 -4.646 -20.816 1.00 86.94 96 PHE A CA 1
ATOM 755 C C . PHE A 1 96 ? 28.571 -5.399 -21.767 1.00 86.94 96 PHE A C 1
ATOM 757 O O . PHE A 1 96 ? 27.899 -4.791 -22.599 1.00 86.94 96 PHE A O 1
ATOM 764 N N . TYR A 1 97 ? 28.510 -6.716 -21.621 1.00 87.06 97 TYR A N 1
ATOM 765 C CA . TYR A 1 97 ? 27.580 -7.558 -22.362 1.00 87.06 97 TYR A CA 1
ATOM 766 C C . TYR A 1 97 ? 26.811 -8.457 -21.400 1.00 87.06 97 TYR A C 1
ATOM 768 O O . TYR A 1 97 ? 27.265 -8.756 -20.296 1.00 87.06 97 TYR A O 1
ATOM 776 N N . VAL A 1 98 ? 25.612 -8.861 -21.806 1.00 87.44 98 VAL A N 1
ATOM 777 C CA . VAL A 1 98 ? 24.828 -9.841 -21.056 1.00 87.44 98 VAL A CA 1
ATOM 778 C C . VAL A 1 98 ? 25.305 -11.224 -21.479 1.00 87.44 98 VAL A C 1
ATOM 780 O O . VAL A 1 98 ? 25.265 -11.549 -22.664 1.00 87.44 98 VAL A O 1
ATOM 783 N N . GLU A 1 99 ? 25.791 -12.012 -20.523 1.00 81.44 99 GLU A N 1
ATOM 784 C CA . GLU A 1 99 ? 26.159 -13.408 -20.772 1.00 81.44 99 GLU A CA 1
ATOM 785 C C . GLU A 1 99 ? 24.887 -14.227 -21.025 1.00 81.44 99 GLU A C 1
ATOM 787 O O . GLU A 1 99 ? 23.969 -14.212 -20.199 1.00 81.44 99 GLU A O 1
ATOM 792 N N . ASP A 1 100 ? 24.830 -14.929 -22.160 1.00 81.19 100 ASP A N 1
ATOM 793 C CA . ASP A 1 100 ? 23.728 -15.835 -22.486 1.00 81.19 100 ASP A CA 1
ATOM 794 C C . ASP A 1 100 ? 24.158 -17.285 -22.232 1.00 81.19 100 ASP A C 1
ATOM 796 O O . ASP A 1 100 ? 25.028 -17.833 -22.913 1.00 81.19 100 ASP A O 1
ATOM 800 N N . ASP A 1 101 ? 23.575 -17.893 -21.199 1.00 79.12 101 ASP A N 1
ATOM 801 C CA . ASP A 1 101 ? 23.839 -19.281 -20.834 1.00 79.12 101 ASP A CA 1
ATOM 802 C C . ASP A 1 101 ? 23.013 -20.207 -21.739 1.00 79.12 101 ASP A C 1
ATOM 804 O O . ASP A 1 101 ? 21.800 -20.357 -21.552 1.00 79.12 101 ASP A O 1
ATOM 808 N N . GLU A 1 102 ? 23.669 -20.902 -22.669 1.00 84.25 102 GLU A N 1
ATOM 809 C CA . GLU A 1 102 ? 23.017 -21.937 -23.470 1.00 84.25 102 GLU A CA 1
ATOM 810 C C . GLU A 1 102 ? 22.529 -23.090 -22.572 1.00 84.25 102 GLU A C 1
ATOM 812 O O . GLU A 1 102 ? 23.284 -23.696 -21.803 1.00 84.25 102 GLU A O 1
ATOM 817 N N . VAL A 1 103 ? 21.234 -23.411 -22.655 1.00 83.94 103 VAL A N 1
ATOM 818 C CA . VAL A 1 103 ? 20.615 -24.497 -21.885 1.00 83.94 103 VAL A CA 1
ATOM 819 C C . VAL A 1 103 ? 20.181 -25.609 -22.826 1.00 83.94 103 VAL A C 1
ATOM 821 O O . VAL A 1 103 ? 19.397 -25.387 -23.744 1.00 83.94 103 VAL A O 1
ATOM 824 N N . ASP A 1 104 ? 20.628 -26.828 -22.535 1.00 91.44 104 ASP A N 1
ATOM 825 C CA . ASP A 1 104 ? 20.167 -28.025 -23.232 1.00 91.44 104 ASP A CA 1
ATOM 826 C C . ASP A 1 104 ? 18.659 -28.261 -23.015 1.00 91.44 104 ASP A C 1
ATOM 828 O O . ASP A 1 104 ? 18.157 -28.264 -21.881 1.00 91.44 104 ASP A O 1
ATOM 832 N N . PHE A 1 105 ? 17.934 -28.493 -24.110 1.00 93.56 105 PHE A N 1
ATOM 833 C CA . PHE A 1 105 ? 16.496 -28.735 -24.096 1.00 93.56 105 PHE A CA 1
ATOM 834 C C . PHE A 1 105 ? 16.126 -29.986 -23.302 1.00 93.56 105 PHE A C 1
ATOM 836 O O . PHE A 1 105 ? 15.123 -29.964 -22.585 1.00 93.56 105 PHE A O 1
ATOM 843 N N . GLU A 1 106 ? 16.935 -31.050 -23.348 1.00 94.12 106 GLU A N 1
ATOM 844 C CA . GLU A 1 106 ? 16.649 -32.272 -22.585 1.00 94.12 106 GLU A CA 1
ATOM 845 C C . GLU A 1 106 ? 16.657 -32.002 -21.077 1.00 94.12 106 GLU A C 1
ATOM 847 O O . GLU A 1 106 ? 15.813 -32.503 -20.329 1.00 94.12 106 GLU A O 1
ATOM 852 N N . LYS A 1 107 ? 17.572 -31.142 -20.622 1.00 89.88 107 LYS A N 1
ATOM 853 C CA . LYS A 1 107 ? 17.658 -30.725 -19.222 1.00 89.88 107 LYS A CA 1
ATOM 854 C C . LYS A 1 107 ? 16.463 -29.870 -18.805 1.00 89.88 107 LYS A C 1
ATOM 856 O O . LYS A 1 107 ? 15.997 -30.003 -17.675 1.00 89.88 107 LYS A O 1
ATOM 861 N N . LEU A 1 108 ? 15.975 -29.001 -19.691 1.00 88.44 108 LEU A N 1
ATOM 862 C CA . LEU A 1 108 ? 14.817 -28.149 -19.416 1.00 88.44 108 LEU A CA 1
ATOM 863 C C . LEU A 1 108 ? 13.520 -28.965 -19.341 1.00 88.44 108 LEU A C 1
ATOM 865 O O . LEU A 1 108 ? 12.730 -28.764 -18.423 1.00 88.44 108 LEU A O 1
ATOM 869 N N . ILE A 1 109 ? 13.324 -29.906 -20.268 1.00 93.81 109 ILE A N 1
ATOM 870 C CA . ILE A 1 109 ? 12.132 -30.769 -20.320 1.00 93.81 109 ILE A CA 1
ATOM 871 C C . ILE A 1 109 ? 12.058 -31.673 -19.085 1.00 93.81 109 ILE A C 1
ATOM 873 O O . ILE A 1 109 ? 10.985 -31.866 -18.519 1.00 93.81 109 ILE A O 1
ATOM 877 N N . ASN A 1 110 ? 13.203 -32.194 -18.638 1.00 93.38 110 ASN A N 1
ATOM 878 C CA . ASN A 1 110 ? 13.283 -33.073 -17.473 1.00 93.38 110 ASN A CA 1
ATOM 879 C C . ASN A 1 110 ? 13.394 -32.314 -16.135 1.00 93.38 110 ASN A C 1
ATOM 881 O O . ASN A 1 110 ? 13.567 -32.940 -15.084 1.00 93.38 110 ASN A O 1
ATOM 885 N N . ALA A 1 111 ? 13.317 -30.978 -16.141 1.00 90.19 111 ALA A N 1
ATOM 886 C CA . ALA A 1 111 ? 13.397 -30.184 -14.923 1.00 90.19 111 ALA A CA 1
ATOM 887 C C . ALA A 1 111 ? 12.144 -30.388 -14.045 1.00 90.19 111 ALA A C 1
ATOM 889 O O . ALA A 1 111 ? 11.018 -30.375 -14.548 1.00 90.19 111 ALA A O 1
ATOM 890 N N . PRO A 1 112 ? 12.298 -30.556 -12.718 1.00 93.00 112 PRO A N 1
ATOM 891 C CA . PRO A 1 112 ? 11.159 -30.722 -11.829 1.00 93.00 112 PRO A CA 1
ATOM 892 C C . PRO A 1 112 ? 10.334 -29.434 -11.742 1.00 93.00 112 PRO A C 1
ATOM 894 O O . PRO A 1 112 ? 10.875 -28.327 -11.708 1.00 93.00 112 PRO A O 1
ATOM 897 N N . LEU A 1 113 ? 9.014 -29.594 -11.636 1.00 90.81 113 LEU A N 1
ATOM 898 C CA . LEU A 1 113 ? 8.087 -28.476 -11.476 1.00 90.81 113 LEU A CA 1
ATOM 899 C C . LEU A 1 113 ? 8.374 -27.693 -10.180 1.00 90.81 113 LEU A C 1
ATOM 901 O O . LEU A 1 113 ? 8.679 -28.298 -9.142 1.00 90.81 113 LEU A O 1
ATOM 905 N N . PRO A 1 114 ? 8.248 -26.353 -10.203 1.00 89.50 114 PRO A N 1
ATOM 906 C CA . PRO A 1 114 ? 8.413 -25.539 -9.009 1.00 89.50 114 PRO A CA 1
ATOM 907 C C . PRO A 1 114 ? 7.306 -25.825 -7.988 1.00 89.50 114 PRO A C 1
ATOM 909 O O . PRO A 1 114 ? 6.203 -26.262 -8.316 1.00 89.50 114 PRO A O 1
ATOM 912 N N . ARG A 1 115 ? 7.599 -25.560 -6.712 1.00 91.19 115 ARG A N 1
ATOM 913 C CA . ARG A 1 115 ? 6.615 -25.717 -5.635 1.00 91.19 115 ARG A CA 1
ATOM 914 C C . ARG A 1 115 ? 5.584 -24.599 -5.703 1.00 91.19 115 ARG A C 1
ATOM 916 O O . ARG A 1 115 ? 5.946 -23.431 -5.811 1.00 91.19 115 ARG A O 1
ATOM 923 N N . VAL A 1 116 ? 4.316 -24.964 -5.556 1.00 93.44 116 VAL A N 1
ATOM 924 C CA . VAL A 1 116 ? 3.213 -24.003 -5.518 1.00 93.44 116 VAL A CA 1
ATOM 925 C C . VAL A 1 116 ? 3.093 -23.422 -4.100 1.00 93.44 116 VAL A C 1
ATOM 927 O O . VAL A 1 116 ? 3.087 -24.191 -3.131 1.00 93.44 116 VAL A O 1
ATOM 930 N N . PRO A 1 117 ? 3.030 -22.087 -3.944 1.00 93.88 117 PRO A N 1
ATOM 931 C CA . PRO A 1 117 ? 2.722 -21.454 -2.665 1.00 93.88 117 PRO A CA 1
ATOM 932 C C . PRO A 1 117 ? 1.355 -21.884 -2.115 1.00 93.88 117 PRO A C 1
ATOM 934 O O . PRO A 1 117 ? 0.489 -22.353 -2.848 1.00 93.88 117 PRO A O 1
ATOM 937 N N . ARG A 1 118 ? 1.144 -21.709 -0.807 1.00 92.62 118 ARG A N 1
ATOM 938 C CA . ARG A 1 118 ? -0.183 -21.912 -0.206 1.00 92.62 118 ARG A CA 1
ATOM 939 C C . ARG A 1 118 ? -1.157 -20.838 -0.686 1.00 92.62 118 ARG A C 1
ATOM 941 O O . ARG A 1 118 ? -0.746 -19.725 -1.009 1.00 92.62 118 ARG A O 1
ATOM 948 N N . GLU A 1 119 ? -2.441 -21.175 -0.668 1.00 94.31 119 GLU A N 1
ATOM 949 C CA . GLU A 1 119 ? -3.512 -20.214 -0.921 1.00 94.31 119 GLU A CA 1
ATOM 950 C C . GLU A 1 119 ? -3.506 -19.077 0.110 1.00 94.31 119 GLU A C 1
ATOM 952 O O . GLU A 1 119 ? -3.001 -19.208 1.229 1.00 94.31 119 GLU A O 1
ATOM 957 N N . ILE A 1 120 ? -4.063 -17.938 -0.294 1.00 94.50 120 ILE A N 1
ATOM 958 C CA . ILE A 1 120 ? -4.070 -16.712 0.500 1.00 94.50 120 ILE A CA 1
ATOM 959 C C . ILE A 1 120 ? -5.053 -16.871 1.666 1.00 94.50 120 ILE A C 1
ATOM 961 O O . ILE A 1 120 ? -6.245 -17.088 1.463 1.00 94.50 120 ILE A O 1
ATOM 965 N N . THR A 1 121 ? -4.560 -16.701 2.893 1.00 95.88 121 THR A N 1
ATOM 966 C CA . THR A 1 121 ? -5.366 -16.690 4.125 1.00 95.88 121 THR A CA 1
ATOM 967 C C . THR A 1 121 ? -5.050 -15.448 4.949 1.00 95.88 121 THR A C 1
ATOM 969 O O . THR A 1 121 ? -3.910 -14.985 4.937 1.00 95.88 121 THR A O 1
ATOM 972 N N . PHE A 1 122 ? -6.017 -14.933 5.708 1.00 94.00 122 PHE A N 1
ATOM 973 C CA . PHE A 1 122 ? -5.801 -13.804 6.616 1.00 94.00 122 PHE A CA 1
ATOM 974 C C . PHE A 1 122 ? -5.688 -14.269 8.073 1.00 94.00 122 PHE A C 1
ATOM 976 O O . PHE A 1 122 ? -6.311 -15.248 8.481 1.00 94.00 122 PHE A O 1
ATOM 983 N N . THR A 1 123 ? -4.912 -13.537 8.869 1.00 92.50 123 THR A N 1
ATOM 984 C CA . THR A 1 123 ? -4.825 -13.701 10.322 1.00 92.50 123 THR A CA 1
ATOM 985 C C . THR A 1 123 ? -5.043 -12.343 10.978 1.00 92.50 123 THR A C 1
ATOM 987 O O . THR A 1 123 ? -4.348 -11.373 10.682 1.00 92.50 123 THR A O 1
ATOM 990 N N . ALA A 1 124 ? -6.045 -12.254 11.849 1.00 91.69 124 ALA A N 1
ATOM 991 C CA . ALA A 1 124 ? -6.373 -11.024 12.560 1.00 91.69 124 ALA A CA 1
ATOM 992 C C . ALA A 1 124 ? -5.772 -11.043 13.969 1.00 91.69 124 ALA A C 1
ATOM 994 O O . ALA A 1 124 ? -5.748 -12.081 14.631 1.00 91.69 124 ALA A O 1
ATOM 995 N N . HIS A 1 125 ? -5.301 -9.888 14.426 1.00 89.19 125 HIS A N 1
ATOM 996 C CA . HIS A 1 125 ? -4.864 -9.659 15.798 1.00 89.19 125 HIS A CA 1
ATOM 997 C C . HIS A 1 125 ? -5.130 -8.203 16.186 1.00 89.19 125 HIS A C 1
ATOM 999 O O . HIS A 1 125 ? -5.300 -7.339 15.324 1.00 89.19 125 HIS A O 1
ATOM 1005 N N . TRP A 1 126 ? -5.158 -7.928 17.488 1.00 86.12 126 TRP A N 1
ATOM 1006 C CA . TRP A 1 126 ? -5.296 -6.567 17.992 1.00 86.12 126 TRP A CA 1
ATOM 1007 C C . TRP A 1 126 ? -3.973 -5.812 17.871 1.00 86.12 126 TRP A C 1
ATOM 1009 O O . TRP A 1 126 ? -3.008 -6.110 18.575 1.00 86.12 126 TRP A O 1
ATOM 1019 N N . LEU A 1 127 ? -3.944 -4.810 16.992 1.00 87.75 127 LEU A N 1
ATOM 1020 C CA . LEU A 1 127 ? -2.809 -3.895 16.877 1.00 87.75 127 LEU A CA 1
ATOM 1021 C C . LEU A 1 127 ? -2.768 -2.898 18.043 1.00 87.75 127 LEU A C 1
ATOM 1023 O O . LEU A 1 127 ? -1.692 -2.559 18.523 1.00 87.75 127 LEU A O 1
ATOM 1027 N N . ALA A 1 128 ? -3.934 -2.437 18.496 1.00 84.25 128 ALA A N 1
ATOM 1028 C CA . ALA A 1 128 ? -4.076 -1.531 19.627 1.00 84.25 128 ALA A CA 1
ATOM 1029 C C . ALA A 1 128 ? -5.411 -1.767 20.342 1.00 84.25 128 ALA A C 1
ATOM 1031 O O . ALA A 1 128 ? -6.414 -2.080 19.702 1.00 84.25 128 ALA A O 1
ATOM 1032 N N . VAL A 1 129 ? -5.406 -1.590 21.660 1.00 83.69 129 VAL A N 1
ATOM 1033 C CA . VAL A 1 129 ? -6.584 -1.571 22.534 1.00 83.69 129 VAL A CA 1
ATOM 1034 C C . VAL A 1 129 ? -6.489 -0.287 23.352 1.00 83.69 129 VAL A C 1
ATOM 1036 O O . VAL A 1 129 ? -5.456 -0.046 23.973 1.00 83.69 129 VAL A O 1
ATOM 1039 N N . GLU A 1 130 ? -7.510 0.573 23.303 1.00 80.25 130 GLU A N 1
ATOM 1040 C CA . GLU A 1 130 ? -7.501 1.883 23.988 1.00 80.25 130 GLU A CA 1
ATOM 1041 C C . GLU A 1 130 ? -6.275 2.758 23.647 1.00 80.25 130 GLU A C 1
ATOM 1043 O O . GLU A 1 130 ? -5.705 3.448 24.491 1.00 80.25 130 GLU A O 1
ATOM 1048 N N . GLY A 1 131 ? -5.808 2.694 22.394 1.00 79.19 131 GLY A N 1
ATOM 1049 C CA . GLY A 1 131 ? -4.625 3.434 21.932 1.00 79.19 131 GLY A CA 1
ATOM 1050 C C . GLY A 1 131 ? -3.279 2.868 22.407 1.00 79.19 131 GLY A C 1
ATOM 1051 O O . GLY A 1 131 ? -2.238 3.400 22.026 1.00 79.19 131 GLY A O 1
ATOM 1052 N N . VAL A 1 132 ? -3.276 1.778 23.181 1.00 80.88 132 VAL A N 1
ATOM 1053 C CA . VAL A 1 132 ? -2.065 1.077 23.623 1.00 80.88 132 VAL A CA 1
ATOM 1054 C C . VAL A 1 132 ? -1.871 -0.190 22.798 1.00 80.88 132 VAL A C 1
ATOM 1056 O O . VAL A 1 132 ? -2.783 -0.999 22.636 1.00 80.88 132 VAL A O 1
ATOM 1059 N N . GLN A 1 133 ? -0.662 -0.387 22.280 1.00 82.38 133 GLN A N 1
ATOM 1060 C CA . GLN A 1 133 ? -0.302 -1.601 21.555 1.00 82.38 133 GLN A CA 1
ATOM 1061 C C . GLN A 1 133 ? -0.063 -2.765 22.535 1.00 82.38 133 GLN A C 1
ATOM 1063 O O . GLN A 1 133 ? 0.834 -2.664 23.377 1.00 82.38 133 GLN A O 1
ATOM 1068 N N . PRO A 1 134 ? -0.821 -3.879 22.455 1.00 83.94 134 PRO A N 1
ATOM 1069 C CA . PRO A 1 134 ? -0.593 -5.026 23.322 1.00 83.94 134 PRO A CA 1
ATOM 1070 C C . PRO A 1 134 ? 0.698 -5.753 22.933 1.00 83.94 134 PRO A C 1
ATOM 1072 O O . PRO A 1 134 ? 1.043 -5.861 21.755 1.00 83.94 134 PRO A O 1
ATOM 1075 N N . THR A 1 135 ? 1.394 -6.310 23.920 1.00 84.50 135 THR A N 1
ATOM 1076 C CA . THR A 1 135 ? 2.638 -7.068 23.727 1.00 84.50 135 THR A CA 1
ATOM 1077 C C . THR A 1 135 ? 2.337 -8.509 23.312 1.00 84.50 135 THR A C 1
ATOM 1079 O O . THR A 1 135 ? 2.488 -9.446 24.097 1.00 84.50 135 THR A O 1
ATOM 1082 N N . ILE A 1 136 ? 1.857 -8.683 22.086 1.00 83.69 136 ILE A N 1
ATOM 1083 C CA . ILE A 1 136 ? 1.688 -9.992 21.444 1.00 83.69 136 ILE A CA 1
ATOM 1084 C C . ILE A 1 136 ? 2.830 -10.240 20.448 1.00 83.69 136 ILE A C 1
ATOM 1086 O O . ILE A 1 136 ? 3.367 -9.273 19.912 1.00 83.69 136 ILE A O 1
ATOM 1090 N N . PRO A 1 137 ? 3.186 -11.501 20.140 1.00 85.00 137 PRO A N 1
ATOM 1091 C CA . PRO A 1 137 ? 4.278 -11.814 19.210 1.00 85.00 137 PRO A CA 1
ATOM 1092 C C . PRO A 1 137 ? 4.127 -11.208 17.806 1.00 85.00 137 PRO A C 1
ATOM 1094 O O . PRO A 1 137 ? 5.110 -11.080 17.087 1.00 85.00 137 PRO A O 1
ATOM 1097 N N . GLN A 1 138 ? 2.897 -10.887 17.396 1.00 86.38 138 GLN A N 1
ATOM 1098 C CA . GLN A 1 138 ? 2.585 -10.284 16.100 1.00 86.38 138 GLN A CA 1
ATOM 1099 C C . GLN A 1 138 ? 2.848 -8.771 16.056 1.00 86.38 138 GLN A C 1
ATOM 1101 O O . GLN A 1 138 ? 2.997 -8.224 14.966 1.00 86.38 138 GLN A O 1
ATOM 1106 N N . ASN A 1 139 ? 2.898 -8.102 17.212 1.00 86.50 139 ASN A N 1
ATOM 1107 C CA . ASN A 1 139 ? 3.116 -6.663 17.298 1.00 86.50 139 ASN A CA 1
ATOM 1108 C C . ASN A 1 139 ? 4.616 -6.352 17.436 1.00 86.50 139 ASN A C 1
ATOM 1110 O O . ASN A 1 139 ? 5.319 -7.071 18.150 1.00 86.50 139 ASN A O 1
ATOM 1114 N N . PRO A 1 140 ? 5.116 -5.280 16.793 1.00 85.00 140 PRO A N 1
ATOM 1115 C CA . PRO A 1 140 ? 6.500 -4.850 16.945 1.00 85.00 140 PRO A CA 1
ATOM 1116 C C . PRO A 1 140 ? 6.808 -4.498 18.400 1.00 85.00 140 PRO A C 1
ATOM 1118 O O . PRO A 1 140 ? 5.995 -3.903 19.109 1.00 85.00 140 PRO A O 1
ATOM 1121 N N . THR A 1 141 ? 8.016 -4.827 18.838 1.00 80.75 141 THR A N 1
ATOM 1122 C CA . THR A 1 141 ? 8.544 -4.353 20.116 1.00 80.75 141 THR A CA 1
ATOM 1123 C C . THR A 1 141 ? 9.258 -3.017 19.921 1.00 80.75 141 THR A C 1
ATOM 1125 O O . THR A 1 141 ? 9.737 -2.707 18.832 1.00 80.75 141 THR A O 1
ATOM 1128 N N . GLY A 1 142 ? 9.409 -2.215 20.981 1.00 70.25 142 GLY A N 1
ATOM 1129 C CA . GLY A 1 142 ? 10.141 -0.938 20.898 1.00 70.25 142 GLY A CA 1
ATOM 1130 C C . GLY A 1 142 ? 11.604 -1.074 20.434 1.00 70.25 142 GLY A C 1
ATOM 1131 O O . GLY A 1 142 ? 12.227 -0.092 20.033 1.00 70.25 142 GLY A O 1
ATOM 1132 N N . ALA A 1 143 ? 12.168 -2.287 20.455 1.00 66.31 143 ALA A N 1
ATOM 1133 C CA . ALA A 1 143 ? 13.473 -2.571 19.872 1.00 66.31 143 ALA A CA 1
ATOM 1134 C C . ALA A 1 143 ? 13.440 -2.648 18.333 1.00 66.31 143 ALA A C 1
ATOM 1136 O O . ALA A 1 143 ? 14.417 -2.232 17.710 1.00 66.31 143 ALA A O 1
ATOM 1137 N N . ASP A 1 144 ? 12.333 -3.110 17.745 1.00 63.19 144 ASP A N 1
ATOM 1138 C CA . ASP A 1 144 ? 12.153 -3.292 16.298 1.00 63.19 144 ASP A CA 1
ATOM 1139 C C . ASP A 1 144 ? 11.986 -1.949 15.573 1.00 63.19 144 ASP A C 1
ATOM 1141 O O . ASP A 1 144 ? 12.531 -1.755 14.485 1.00 63.19 144 ASP A O 1
ATOM 1145 N N . SER A 1 145 ? 11.328 -0.972 16.210 1.00 59.34 145 SER A N 1
ATOM 1146 C CA . SER A 1 145 ? 11.130 0.377 15.653 1.00 59.34 145 SER A CA 1
ATOM 1147 C C . SER A 1 145 ? 12.452 1.094 15.359 1.00 59.34 145 SER A C 1
ATOM 1149 O O . SER A 1 145 ? 12.582 1.780 14.350 1.00 59.34 145 SER A O 1
ATOM 1151 N N . ARG A 1 146 ? 13.486 0.863 16.179 1.00 58.00 146 ARG A N 1
ATOM 1152 C CA . ARG A 1 146 ? 14.814 1.480 16.002 1.00 58.00 146 ARG A CA 1
ATOM 1153 C C . ARG A 1 146 ? 15.566 0.976 14.767 1.00 58.00 146 ARG A C 1
ATOM 1155 O O . ARG A 1 146 ? 16.484 1.649 14.315 1.00 58.00 146 ARG A O 1
ATOM 1162 N N . ASN A 1 147 ? 15.219 -0.205 14.252 1.00 54.88 147 ASN A N 1
ATOM 1163 C CA . ASN A 1 147 ? 15.900 -0.826 13.109 1.00 54.88 147 ASN A CA 1
ATOM 1164 C C . ASN A 1 147 ? 15.227 -0.486 11.765 1.00 54.88 147 ASN A C 1
ATOM 1166 O O . ASN A 1 147 ? 15.835 -0.623 10.710 1.00 54.88 147 ASN A O 1
ATOM 1170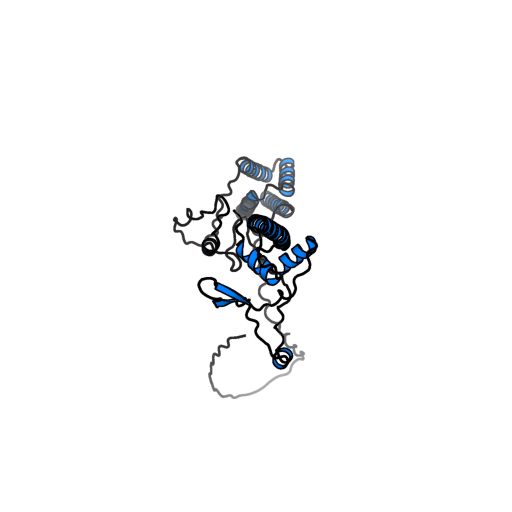 N N . ILE A 1 148 ? 13.972 -0.026 11.801 1.00 56.09 148 ILE A N 1
ATOM 1171 C CA . ILE A 1 148 ? 13.155 0.278 10.614 1.00 56.09 148 ILE A CA 1
ATOM 1172 C C . ILE A 1 148 ? 13.195 1.779 10.257 1.00 56.09 148 ILE A C 1
ATOM 1174 O O . ILE A 1 148 ? 12.925 2.166 9.119 1.00 56.09 148 ILE A O 1
ATOM 1178 N N . GLU A 1 149 ? 13.573 2.646 11.198 1.00 51.31 149 GLU A N 1
ATOM 1179 C CA . GLU A 1 149 ? 13.493 4.102 11.057 1.00 51.31 149 GLU A CA 1
ATOM 1180 C C . GLU A 1 149 ? 14.772 4.742 10.478 1.00 51.31 149 GLU A C 1
ATOM 1182 O O . GLU A 1 149 ? 15.512 5.437 11.166 1.00 51.31 149 GLU A O 1
ATOM 1187 N N . LEU A 1 150 ? 14.999 4.589 9.167 1.00 52.31 150 LEU A N 1
ATOM 1188 C CA . LEU A 1 150 ? 15.780 5.573 8.385 1.00 52.31 150 LEU A CA 1
ATOM 1189 C C . LEU A 1 150 ? 14.914 6.757 7.906 1.00 52.31 150 LEU A C 1
ATOM 1191 O O . LEU A 1 150 ? 15.423 7.710 7.324 1.00 52.31 150 LEU A O 1
ATOM 1195 N N . VAL A 1 151 ? 13.602 6.722 8.165 1.00 50.88 151 VAL A N 1
ATOM 1196 C CA . VAL A 1 151 ? 12.669 7.818 7.876 1.00 50.88 151 VAL A CA 1
ATOM 1197 C C . VAL A 1 151 ? 11.791 8.047 9.103 1.00 50.88 151 VAL A C 1
ATOM 1199 O O . VAL A 1 151 ? 10.845 7.304 9.356 1.00 50.88 151 VAL A O 1
ATOM 1202 N N . SER A 1 152 ? 12.111 9.088 9.870 1.00 46.00 152 SER A N 1
ATOM 1203 C CA . SER A 1 152 ? 11.339 9.524 11.034 1.00 46.00 152 SER A CA 1
ATOM 1204 C C . SER A 1 152 ? 9.918 9.926 10.625 1.00 46.00 152 SER A C 1
ATOM 1206 O O . SER A 1 152 ? 9.742 10.847 9.822 1.00 46.00 152 SER A O 1
ATOM 1208 N N . LYS A 1 153 ? 8.894 9.288 11.201 1.00 48.78 153 LYS A N 1
ATOM 1209 C CA . LYS A 1 153 ? 7.497 9.725 11.071 1.00 48.78 153 LYS A CA 1
ATOM 1210 C C . LYS A 1 153 ? 7.002 10.350 12.379 1.00 48.78 153 LYS A C 1
ATOM 1212 O O . LYS A 1 153 ? 6.604 9.653 13.301 1.00 48.78 153 LYS A O 1
ATOM 1217 N N . GLY A 1 154 ? 6.937 11.680 12.387 1.00 48.44 154 GLY A N 1
ATOM 1218 C CA . GLY A 1 154 ? 6.067 12.471 13.265 1.00 48.44 154 GLY A CA 1
ATOM 1219 C C . GLY A 1 154 ? 6.646 12.916 14.624 1.00 48.44 154 GLY A C 1
ATOM 1220 O O . GLY A 1 154 ? 7.640 12.367 15.092 1.00 48.44 154 GLY A O 1
ATOM 1221 N N . PRO A 1 155 ? 6.028 13.923 15.280 1.00 41.22 155 PRO A N 1
ATOM 1222 C CA . PRO A 1 155 ? 6.649 14.683 16.377 1.00 41.22 155 PRO A CA 1
ATOM 1223 C C . PRO A 1 155 ? 6.730 13.985 17.748 1.00 41.22 155 PRO A C 1
ATOM 1225 O O . PRO A 1 155 ? 7.215 14.600 18.690 1.00 41.22 155 PRO A O 1
ATOM 1228 N N . ASN A 1 156 ? 6.289 12.728 17.888 1.00 46.25 156 ASN A N 1
ATOM 1229 C CA . ASN A 1 156 ? 6.189 12.034 19.186 1.00 46.25 156 ASN A CA 1
ATOM 1230 C C . ASN A 1 156 ? 6.974 10.708 19.260 1.00 46.25 156 ASN A C 1
ATOM 1232 O O . ASN A 1 156 ? 6.721 9.889 20.138 1.00 46.25 156 ASN A O 1
ATOM 1236 N N . ALA A 1 157 ? 7.948 10.488 18.373 1.00 49.75 157 ALA A N 1
ATOM 1237 C CA . ALA A 1 157 ? 8.705 9.231 18.293 1.00 49.75 157 ALA A CA 1
ATOM 1238 C C . ALA A 1 157 ? 9.687 8.973 19.463 1.00 49.75 157 ALA A C 1
ATOM 1240 O O . ALA A 1 157 ? 10.300 7.912 19.538 1.00 49.75 157 ALA A O 1
ATOM 1241 N N . ASN A 1 158 ? 9.839 9.900 20.413 1.00 45.97 158 ASN A N 1
ATOM 1242 C CA . ASN A 1 158 ? 10.781 9.740 21.522 1.00 45.97 158 ASN A CA 1
ATOM 1243 C C . ASN A 1 158 ? 10.097 9.223 22.798 1.00 45.97 158 ASN A C 1
ATOM 1245 O O . ASN A 1 158 ? 9.872 9.967 23.749 1.00 45.97 158 ASN A O 1
ATOM 1249 N N . ALA A 1 159 ? 9.866 7.908 22.862 1.00 50.88 159 ALA A N 1
ATOM 1250 C CA . ALA A 1 159 ? 9.502 7.196 24.098 1.00 50.88 159 ALA A CA 1
ATOM 1251 C C . ALA A 1 159 ? 10.639 7.167 25.156 1.00 50.88 159 ALA A C 1
ATOM 1253 O O . ALA A 1 159 ? 10.445 6.713 26.285 1.00 50.88 1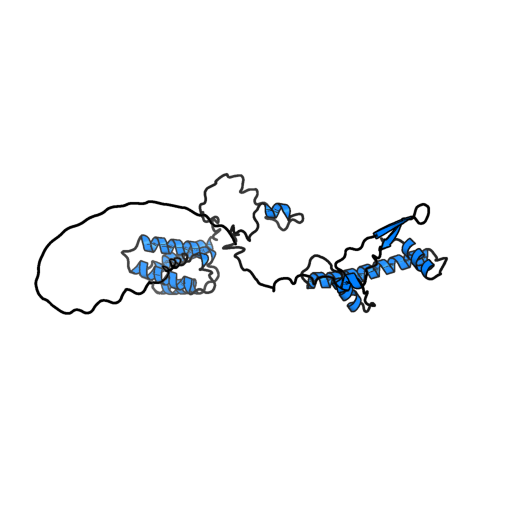59 ALA A O 1
ATOM 1254 N N . ASN A 1 160 ? 11.823 7.695 24.821 1.00 49.44 160 ASN A N 1
ATOM 1255 C CA . ASN A 1 160 ? 13.039 7.659 25.644 1.00 49.44 160 ASN A CA 1
ATOM 1256 C C . ASN A 1 160 ? 13.010 8.519 26.923 1.00 49.44 160 ASN A C 1
ATOM 1258 O O . ASN A 1 160 ? 13.977 8.495 27.677 1.00 49.44 160 ASN A O 1
ATOM 1262 N N . LEU A 1 161 ? 11.920 9.231 27.225 1.00 48.66 161 LEU A N 1
ATOM 1263 C CA . LEU A 1 161 ? 11.756 9.905 28.522 1.00 48.66 161 LEU A CA 1
ATOM 1264 C C . LEU A 1 161 ? 11.119 9.005 29.598 1.00 48.66 161 LEU A C 1
ATOM 1266 O O . LEU A 1 161 ? 11.275 9.278 30.785 1.00 48.66 161 LEU A O 1
ATOM 1270 N N . ALA A 1 162 ? 10.449 7.909 29.222 1.00 49.12 162 ALA A N 1
ATOM 1271 C CA . ALA A 1 162 ? 9.784 7.023 30.185 1.00 49.12 162 ALA A CA 1
ATOM 1272 C C . ALA A 1 162 ? 10.713 5.935 30.765 1.00 49.12 162 ALA A C 1
ATOM 1274 O O . ALA A 1 162 ? 10.498 5.470 31.882 1.00 49.12 162 ALA A O 1
ATOM 1275 N N . ALA A 1 163 ? 11.774 5.556 30.043 1.00 47.41 163 ALA A N 1
ATOM 1276 C CA . ALA A 1 163 ? 12.639 4.426 30.399 1.00 47.41 163 ALA A CA 1
ATOM 1277 C C . ALA A 1 163 ? 13.693 4.723 31.489 1.00 47.41 163 ALA A C 1
ATOM 1279 O O . ALA A 1 163 ? 14.353 3.803 31.961 1.00 47.41 163 ALA A O 1
ATOM 1280 N N . MET A 1 164 ? 13.851 5.978 31.931 1.00 43.03 164 MET A N 1
ATOM 1281 C CA . MET A 1 164 ? 14.779 6.330 33.024 1.00 43.03 164 MET A CA 1
ATOM 1282 C C . MET A 1 164 ? 14.191 6.118 34.431 1.00 43.03 164 MET A C 1
ATOM 1284 O O . MET A 1 164 ? 14.894 6.284 35.424 1.00 43.03 164 MET A O 1
ATOM 1288 N N . SER A 1 165 ? 12.914 5.740 34.534 1.00 47.84 165 SER A N 1
ATOM 1289 C CA . SER A 1 165 ? 12.225 5.511 35.810 1.00 47.84 165 SER A CA 1
ATOM 1290 C C . SER A 1 165 ? 12.043 4.009 36.038 1.00 47.84 165 SER A C 1
ATOM 1292 O O . SER A 1 165 ? 10.975 3.463 35.779 1.00 47.84 165 SER A O 1
ATOM 1294 N N . GLY A 1 166 ? 13.110 3.326 36.462 1.00 43.09 166 GLY A N 1
ATOM 1295 C CA . GLY A 1 166 ? 13.137 1.875 36.673 1.00 43.09 166 GLY A CA 1
ATOM 1296 C C . GLY A 1 166 ? 12.084 1.384 37.670 1.00 43.09 166 GLY A C 1
ATOM 1297 O O . GLY A 1 166 ? 12.301 1.418 38.878 1.00 43.09 166 GLY A O 1
ATOM 1298 N N . ASN A 1 167 ? 10.957 0.890 37.157 1.00 36.34 167 ASN A N 1
ATOM 1299 C CA . ASN A 1 167 ? 9.943 0.210 37.950 1.00 36.34 167 ASN A CA 1
ATOM 1300 C C . ASN A 1 167 ? 9.405 -1.010 37.190 1.00 36.34 167 ASN A C 1
ATOM 1302 O O . ASN A 1 167 ? 8.303 -0.978 36.638 1.00 36.34 167 ASN A O 1
ATOM 1306 N N . ASP A 1 168 ? 10.194 -2.086 37.202 1.00 41.59 168 ASP A N 1
ATOM 1307 C CA . ASP A 1 168 ? 9.748 -3.447 36.905 1.00 41.59 168 ASP A CA 1
ATOM 1308 C C . ASP A 1 168 ? 8.740 -3.885 37.973 1.00 41.59 168 ASP A C 1
ATOM 1310 O O . ASP A 1 168 ? 9.076 -4.398 39.039 1.00 41.59 168 ASP A O 1
ATOM 1314 N N . ASN A 1 169 ? 7.468 -3.627 37.699 1.00 34.34 169 ASN A N 1
ATOM 1315 C CA . ASN A 1 169 ? 6.366 -4.352 38.301 1.00 34.34 169 ASN A CA 1
ATOM 1316 C C . ASN A 1 169 ? 5.218 -4.376 37.298 1.00 34.34 169 ASN A C 1
ATOM 1318 O O . ASN A 1 169 ? 4.657 -3.332 36.953 1.00 34.34 169 ASN A O 1
ATOM 1322 N N . VAL A 1 170 ? 4.887 -5.591 36.857 1.00 50.25 170 VAL A N 1
ATOM 1323 C CA . VAL A 1 170 ? 3.670 -5.935 36.123 1.00 50.25 170 VAL A CA 1
ATOM 1324 C C . VAL A 1 170 ? 2.488 -5.561 37.008 1.00 50.25 170 VAL A C 1
ATOM 1326 O O . VAL A 1 170 ? 1.996 -6.330 37.825 1.00 50.25 170 VAL A O 1
ATOM 1329 N N . SER A 1 171 ? 2.061 -4.321 36.857 1.00 30.34 171 SER A N 1
ATOM 1330 C CA . SER A 1 171 ? 0.753 -3.855 37.251 1.00 30.34 171 SER A CA 1
ATOM 1331 C C . SER A 1 171 ? 0.123 -3.392 35.956 1.00 30.34 171 SER A C 1
ATOM 1333 O O . SER A 1 171 ? 0.712 -2.589 35.229 1.00 30.34 171 SER A O 1
ATOM 1335 N N . VAL A 1 172 ? -1.088 -3.861 35.674 1.00 42.59 172 VAL A N 1
ATOM 1336 C CA . VAL A 1 172 ? -2.031 -3.073 34.883 1.00 42.59 172 VAL A CA 1
ATOM 1337 C C . VAL A 1 172 ? -2.343 -1.847 35.741 1.00 42.59 172 VAL A C 1
ATOM 1339 O O . VAL A 1 172 ? -3.400 -1.714 36.345 1.00 42.59 172 VAL A O 1
ATOM 1342 N N . LYS A 1 173 ? -1.352 -0.967 35.898 1.00 34.34 173 LYS A N 1
ATOM 1343 C CA . LYS A 1 173 ? -1.602 0.419 36.222 1.00 34.34 173 LYS A CA 1
ATOM 1344 C C . LYS A 1 173 ? -2.461 0.876 35.053 1.00 34.34 173 LYS A C 1
ATOM 1346 O O . LYS A 1 173 ? -2.024 0.669 33.919 1.00 34.34 173 LYS A O 1
ATOM 1351 N N . PRO A 1 174 ? -3.648 1.453 35.272 1.00 40.78 174 PRO A N 1
ATOM 1352 C CA . PRO A 1 174 ? -4.282 2.217 34.214 1.00 40.78 174 PRO A CA 1
ATOM 1353 C C . PRO A 1 174 ? -3.267 3.300 33.822 1.00 40.78 174 PRO A C 1
ATOM 1355 O O . PRO A 1 174 ? -3.078 4.291 34.525 1.00 40.78 174 PRO A O 1
ATOM 1358 N N . LEU A 1 175 ? -2.496 3.033 32.763 1.00 41.81 175 LEU A N 1
ATOM 1359 C CA . LEU A 1 175 ? -1.325 3.812 32.347 1.00 41.81 175 LEU A CA 1
ATOM 1360 C C . LEU A 1 175 ? -1.753 5.008 31.494 1.00 41.81 175 LEU A C 1
ATOM 1362 O O . LEU A 1 175 ? -1.015 5.519 30.661 1.00 41.81 175 LEU A O 1
ATOM 1366 N N . VAL A 1 176 ? -2.968 5.471 31.738 1.00 45.09 176 VAL A N 1
ATOM 1367 C CA . VAL A 1 176 ? -3.486 6.726 31.254 1.00 45.09 176 VAL A CA 1
ATOM 1368 C C . VAL A 1 176 ? -4.134 7.335 32.487 1.00 45.09 176 VAL A C 1
ATOM 1370 O O . VAL A 1 176 ? -5.185 6.887 32.940 1.00 45.09 176 VAL A O 1
ATOM 1373 N N . LYS A 1 177 ? -3.514 8.370 33.068 1.00 46.59 177 LYS A N 1
ATOM 1374 C CA . LYS A 1 177 ? -4.340 9.388 33.724 1.00 46.59 177 LYS A CA 1
ATOM 1375 C C . LYS A 1 177 ? -5.222 9.883 32.587 1.00 46.59 177 LYS A C 1
ATOM 1377 O O . LYS A 1 177 ? -4.703 10.635 31.765 1.00 46.59 177 LYS A O 1
ATOM 1382 N N . HIS A 1 178 ? -6.451 9.374 32.436 1.00 53.31 178 HIS A N 1
ATOM 1383 C CA . HIS A 1 178 ? -7.336 9.892 31.397 1.00 53.31 178 HIS A CA 1
ATOM 1384 C C . HIS A 1 178 ? -7.347 11.396 31.610 1.00 53.31 178 HIS A C 1
ATOM 1386 O O . HIS A 1 178 ? -7.628 11.869 32.716 1.00 53.31 178 HIS A O 1
ATOM 1392 N N . ILE A 1 179 ? -6.887 12.131 30.599 1.00 61.84 179 ILE A N 1
ATOM 1393 C CA . ILE A 1 179 ? -6.847 13.587 30.623 1.00 61.84 179 ILE A CA 1
ATOM 1394 C C . ILE A 1 179 ? -8.301 13.998 30.451 1.00 61.84 179 ILE A C 1
ATOM 1396 O O . ILE A 1 179 ? -8.760 14.331 29.364 1.00 61.84 179 ILE A O 1
ATOM 1400 N N . LEU A 1 180 ? -9.052 13.837 31.533 1.00 75.38 180 LEU A N 1
ATOM 1401 C CA . LEU A 1 180 ? -10.470 14.058 31.549 1.00 75.38 180 LEU A CA 1
ATOM 1402 C C . LEU A 1 180 ? -10.662 15.563 31.537 1.00 75.38 180 LEU A C 1
ATOM 1404 O O . LEU A 1 180 ? -10.171 16.257 32.434 1.00 75.38 180 LEU A O 1
ATOM 1408 N N . SER A 1 181 ? -11.343 16.074 30.514 1.00 85.50 181 SER A N 1
ATOM 1409 C CA . SER A 1 181 ? -11.664 17.494 30.462 1.00 85.50 181 SER A CA 1
ATOM 1410 C C . SER A 1 181 ? -12.494 17.879 31.691 1.00 85.50 181 SER A C 1
ATOM 1412 O O . SER A 1 181 ? -13.212 17.060 32.272 1.00 85.50 181 SER A O 1
ATOM 1414 N N . LYS A 1 182 ? -12.409 19.149 32.097 1.00 84.50 182 LYS A N 1
ATOM 1415 C CA . LYS A 1 182 ? -13.202 19.665 33.222 1.00 84.50 182 LYS A CA 1
ATOM 1416 C C . LYS A 1 182 ? -14.706 19.459 32.995 1.00 84.50 182 LYS A C 1
ATOM 1418 O O . LYS A 1 182 ? -15.433 19.167 33.935 1.00 84.50 182 LYS A O 1
ATOM 1423 N N . GLU A 1 183 ? -15.158 19.569 31.750 1.00 87.19 183 GLU A N 1
ATOM 1424 C CA . GLU A 1 183 ? -16.552 19.342 31.359 1.00 87.19 183 GLU A CA 1
ATOM 1425 C C . GLU A 1 183 ? -16.967 17.882 31.539 1.00 87.19 183 GLU A C 1
ATOM 1427 O O . GLU A 1 183 ? -18.043 17.611 32.061 1.00 87.19 183 GLU A O 1
ATOM 1432 N N . LEU A 1 184 ? -16.094 16.939 31.177 1.00 86.50 184 LEU A N 1
ATOM 1433 C CA . LEU A 1 184 ? -16.392 15.514 31.265 1.00 86.50 184 LEU A CA 1
ATOM 1434 C C . LEU A 1 184 ? -16.371 15.016 32.726 1.00 86.50 184 LEU A C 1
ATOM 1436 O O . LEU A 1 184 ? -17.151 14.139 33.089 1.00 86.50 184 LEU A O 1
ATOM 1440 N N . GLN A 1 185 ? -15.561 15.644 33.590 1.00 87.38 185 GLN A N 1
ATOM 1441 C CA . GLN A 1 185 ? -15.632 15.469 35.050 1.00 87.38 185 GLN A CA 1
ATOM 1442 C C . GLN A 1 185 ? -16.965 15.960 35.623 1.00 87.38 185 GLN A C 1
ATOM 1444 O O . GLN A 1 185 ? -17.623 15.228 36.358 1.00 87.38 185 GLN A O 1
ATOM 1449 N N . LEU A 1 186 ? -17.381 17.180 35.262 1.00 88.06 186 LEU A N 1
ATOM 1450 C CA . LEU A 1 186 ? -18.654 17.752 35.715 1.00 88.06 186 LEU A CA 1
ATOM 1451 C C . LEU A 1 186 ? -19.850 16.936 35.216 1.00 88.06 186 LEU A C 1
ATOM 1453 O O . LEU A 1 186 ? -20.817 16.752 35.951 1.00 88.06 186 LEU A O 1
ATOM 1457 N N . TYR A 1 187 ? -19.777 16.424 33.986 1.00 90.31 187 TYR A N 1
ATOM 1458 C CA . TYR A 1 187 ? -20.769 15.501 33.448 1.00 90.31 187 TYR A CA 1
ATOM 1459 C C . TYR A 1 187 ? -20.851 14.227 34.297 1.00 90.31 187 TYR A C 1
ATOM 1461 O O . TYR A 1 187 ? -21.935 13.880 34.759 1.00 90.31 187 TYR A O 1
ATOM 1469 N N . PHE A 1 188 ? -19.714 13.574 34.567 1.00 89.44 188 PHE A N 1
ATOM 1470 C CA . PHE A 1 188 ? -19.665 12.366 35.394 1.00 89.44 188 PHE A CA 1
ATOM 1471 C C . PHE A 1 188 ? -20.261 12.596 36.790 1.00 89.44 188 PHE A C 1
ATOM 1473 O O . PHE A 1 188 ? -21.092 11.812 37.242 1.00 89.44 188 PHE A O 1
ATOM 1480 N N . GLU A 1 189 ? -19.892 13.689 37.459 1.00 89.56 189 GLU A N 1
ATOM 1481 C CA . GLU A 1 189 ? -20.419 14.030 38.784 1.00 89.56 189 GLU A CA 1
ATOM 1482 C C . GLU A 1 189 ? -21.935 14.281 38.749 1.00 89.56 189 GLU A C 1
ATOM 1484 O O . GLU A 1 189 ? -22.682 13.744 39.571 1.00 89.56 189 GLU A O 1
ATOM 1489 N N . LYS A 1 190 ? -22.415 15.048 37.763 1.00 89.44 190 LYS A N 1
ATOM 1490 C CA . LYS A 1 190 ? -23.839 15.366 37.603 1.00 89.44 190 LYS A CA 1
ATOM 1491 C C . LYS A 1 190 ? -24.687 14.129 37.296 1.00 89.44 190 LYS A C 1
ATOM 1493 O O . LYS A 1 190 ? -25.799 14.007 37.797 1.00 89.44 190 LYS A O 1
ATOM 1498 N N . VAL A 1 191 ? -24.156 13.201 36.507 1.00 88.88 191 VAL A N 1
ATOM 1499 C CA . VAL A 1 191 ? -24.810 11.925 36.196 1.00 88.88 191 VAL A CA 1
ATOM 1500 C C . VAL A 1 191 ? -24.850 11.014 37.430 1.00 88.88 191 VAL A C 1
ATOM 1502 O O . VAL A 1 191 ? -25.912 10.508 37.782 1.00 88.88 191 VAL A O 1
ATOM 1505 N N . CYS A 1 192 ? -23.734 10.867 38.152 1.00 87.00 192 CYS A N 1
ATOM 1506 C CA . CYS A 1 192 ? -23.670 10.058 39.375 1.00 87.00 192 CYS A CA 1
ATOM 1507 C C . CYS A 1 192 ? -24.594 10.586 40.485 1.00 87.00 192 CYS A C 1
ATOM 1509 O O . CYS A 1 192 ? -25.219 9.800 41.194 1.00 87.00 192 CYS A O 1
ATOM 1511 N N . THR A 1 193 ? -24.695 11.910 40.634 1.00 87.12 193 THR A N 1
ATOM 1512 C CA . THR A 1 193 ? -25.608 12.546 41.598 1.00 87.12 193 THR A CA 1
ATOM 1513 C C . THR A 1 193 ? -27.070 12.399 41.192 1.00 87.12 193 THR A C 1
ATOM 1515 O O . THR A 1 193 ? -27.885 12.060 42.044 1.00 87.12 193 THR A O 1
ATOM 1518 N N . ALA A 1 194 ? -27.398 12.560 39.906 1.00 87.44 194 ALA A N 1
ATOM 1519 C CA . ALA A 1 194 ? -28.755 12.357 39.404 1.00 87.44 194 ALA A CA 1
ATOM 1520 C C . ALA A 1 194 ? -29.258 10.923 39.634 1.00 87.44 194 ALA A C 1
ATOM 1522 O O . ALA A 1 194 ? -30.422 10.740 39.971 1.00 87.44 194 ALA A O 1
ATOM 1523 N N . PHE A 1 195 ? -28.396 9.906 39.507 1.00 83.31 195 PHE A N 1
ATOM 1524 C CA . PHE A 1 195 ? -28.788 8.510 39.745 1.00 83.31 195 PHE A CA 1
ATOM 1525 C C . PHE A 1 195 ? -29.051 8.163 41.209 1.00 83.31 195 PHE A C 1
ATOM 1527 O O . PHE A 1 195 ? -29.834 7.255 41.480 1.00 83.31 195 PHE A O 1
ATOM 1534 N N . LEU A 1 196 ? -28.399 8.852 42.145 1.00 81.81 196 LEU A N 1
ATOM 1535 C CA . LEU A 1 196 ? -28.554 8.611 43.582 1.00 81.81 196 LEU A CA 1
ATOM 1536 C C . LEU A 1 196 ? -29.651 9.478 44.220 1.00 81.81 196 LEU A C 1
ATOM 1538 O O . LEU A 1 196 ? -29.887 9.357 45.419 1.00 81.81 196 LEU A O 1
ATOM 1542 N N . ASP A 1 197 ? -30.313 10.341 43.447 1.00 84.00 197 ASP A N 1
ATOM 1543 C CA . ASP A 1 197 ? -31.420 11.166 43.925 1.00 84.00 197 ASP A CA 1
ATOM 1544 C C . ASP A 1 197 ? -32.748 10.386 43.875 1.00 84.00 197 ASP A C 1
ATOM 1546 O O . ASP A 1 197 ? -33.287 10.080 42.807 1.00 84.00 197 ASP A O 1
ATOM 1550 N N . GLU A 1 198 ? -33.284 10.060 45.052 1.00 77.50 198 GLU A N 1
ATOM 1551 C CA . GLU A 1 198 ? -34.571 9.369 45.208 1.00 77.50 198 GLU A CA 1
ATOM 1552 C C . GLU A 1 198 ? -35.777 10.265 44.892 1.00 77.50 198 GLU A C 1
ATOM 1554 O O . GLU A 1 198 ? -36.846 9.758 44.552 1.00 77.50 198 GLU A O 1
ATOM 1559 N N . LEU A 1 199 ? -35.625 11.590 44.987 1.00 78.06 199 LEU A N 1
ATOM 1560 C CA . LEU A 1 199 ? -36.749 12.529 44.955 1.00 78.06 199 LEU A CA 1
ATOM 1561 C C . LEU A 1 199 ? -37.137 12.952 43.536 1.00 78.06 199 LEU A C 1
ATOM 1563 O O . LEU A 1 199 ? -38.286 13.324 43.306 1.00 78.06 199 LEU A O 1
ATOM 1567 N N . ASN A 1 200 ? -36.204 12.884 42.584 1.00 83.12 200 ASN A N 1
ATOM 1568 C CA . ASN A 1 200 ? -36.394 13.411 41.234 1.00 83.12 200 ASN A CA 1
ATOM 1569 C C . ASN A 1 200 ? -36.229 12.323 40.162 1.00 83.12 200 ASN A C 1
ATOM 1571 O O . ASN A 1 200 ? -35.130 12.028 39.694 1.00 83.12 200 ASN A O 1
ATOM 1575 N N . GLU A 1 201 ? -37.344 11.733 39.732 1.00 83.81 201 GLU A N 1
ATOM 1576 C CA . GLU A 1 201 ? -37.362 10.695 38.692 1.00 83.81 201 GLU A CA 1
ATOM 1577 C C . GLU A 1 201 ? -36.993 11.228 37.294 1.00 83.81 201 GLU A C 1
ATOM 1579 O O . GLU A 1 201 ? -36.260 10.565 36.559 1.00 83.81 201 GLU A O 1
ATOM 1584 N N . ASP A 1 202 ? -37.389 12.459 36.958 1.00 86.75 202 ASP A N 1
ATOM 1585 C CA . ASP A 1 202 ? -37.124 13.063 35.642 1.00 86.75 202 ASP A CA 1
ATOM 1586 C C . ASP A 1 202 ? -35.622 13.220 35.344 1.00 86.75 202 ASP A C 1
ATOM 1588 O O . ASP A 1 202 ? -35.167 13.008 34.212 1.00 86.75 202 ASP A O 1
ATOM 1592 N N . TYR A 1 203 ? -34.823 13.544 36.367 1.00 86.69 203 TYR A N 1
ATOM 1593 C CA . TYR A 1 203 ? -33.368 13.636 36.228 1.00 86.69 203 TYR A CA 1
ATOM 1594 C C . TYR A 1 203 ? -32.725 12.262 36.017 1.00 86.69 203 TYR A C 1
ATOM 1596 O O . TYR A 1 203 ? -31.778 12.159 35.235 1.00 86.69 203 TYR A O 1
ATOM 1604 N N . ARG A 1 204 ? -33.267 11.202 36.633 1.00 87.44 204 ARG A N 1
ATOM 1605 C CA . ARG A 1 204 ? -32.790 9.823 36.441 1.00 87.44 204 ARG A CA 1
ATOM 1606 C C . ARG A 1 204 ? -33.046 9.337 35.020 1.00 87.44 204 ARG A C 1
ATOM 1608 O O . ARG A 1 204 ? -32.123 8.861 34.364 1.00 87.44 204 ARG A O 1
ATOM 1615 N N . VAL A 1 205 ? -34.265 9.519 34.511 1.00 87.44 205 VAL A N 1
ATOM 1616 C CA . VAL A 1 205 ? -34.624 9.125 33.136 1.00 87.44 205 VAL A CA 1
ATOM 1617 C C . VAL A 1 205 ? -33.772 9.875 32.109 1.00 87.44 205 VAL A C 1
ATOM 1619 O O . VAL A 1 205 ? -33.235 9.264 31.183 1.00 87.44 205 VAL A O 1
ATOM 1622 N N . SER A 1 206 ? -33.571 11.180 32.311 1.00 88.38 206 SER A N 1
ATOM 1623 C CA . SER A 1 206 ? -32.716 11.997 31.440 1.00 88.38 206 SER A CA 1
ATOM 1624 C C . SER A 1 206 ? -31.255 11.526 31.451 1.00 88.38 206 SER A C 1
ATOM 1626 O O . SER A 1 206 ? -30.622 11.453 30.398 1.00 88.38 206 SER A O 1
ATOM 1628 N N . ALA A 1 207 ? -30.724 11.153 32.621 1.00 89.31 207 ALA A N 1
ATOM 1629 C CA . ALA A 1 207 ? -29.368 10.625 32.753 1.00 89.31 207 ALA A CA 1
ATOM 1630 C C . ALA A 1 207 ? -29.199 9.252 32.071 1.00 89.31 207 ALA A C 1
ATOM 1632 O O . ALA A 1 207 ? -28.196 9.033 31.392 1.00 89.31 207 ALA A O 1
ATOM 1633 N N . PHE A 1 208 ? -30.185 8.348 32.171 1.00 88.31 208 PHE A N 1
ATOM 1634 C CA . PHE A 1 208 ? -30.155 7.068 31.446 1.00 88.31 208 PHE A CA 1
ATOM 1635 C C . PHE A 1 208 ? -30.210 7.259 29.927 1.00 88.31 208 PHE A C 1
ATOM 1637 O O . PHE A 1 208 ? -29.474 6.588 29.202 1.00 88.31 208 PHE A O 1
ATOM 1644 N N . SER A 1 209 ? -31.042 8.187 29.442 1.00 88.81 209 SER A N 1
ATOM 1645 C CA . SER A 1 209 ? -31.113 8.517 28.012 1.00 88.81 209 SER A CA 1
ATOM 1646 C C . SER A 1 209 ? -29.777 9.057 27.496 1.00 88.81 209 SER A C 1
ATOM 1648 O O . SER A 1 209 ? -29.299 8.623 26.453 1.00 88.81 209 SER A O 1
ATOM 1650 N N . SER A 1 210 ? -29.140 9.942 28.269 1.00 90.38 210 SER A N 1
ATOM 1651 C CA . SER A 1 210 ? -27.823 10.507 27.956 1.00 90.38 210 SER A CA 1
ATOM 1652 C C . SER A 1 210 ? -26.744 9.418 27.876 1.00 90.38 210 SER A C 1
ATOM 1654 O O . SER A 1 210 ? -26.057 9.317 26.864 1.00 90.38 210 SER A O 1
ATOM 1656 N N . LEU A 1 211 ? -26.662 8.502 28.852 1.00 88.94 211 LEU A N 1
ATOM 1657 C CA . LEU A 1 211 ? -25.704 7.385 28.792 1.00 88.94 211 LEU A CA 1
ATOM 1658 C C . LEU A 1 211 ? -25.912 6.450 27.590 1.00 88.94 211 LEU A C 1
ATOM 1660 O O . LEU A 1 211 ? -24.946 5.877 27.079 1.00 88.94 211 LEU A O 1
ATOM 1664 N N . LYS A 1 212 ? -27.162 6.278 27.155 1.00 89.69 212 LYS A N 1
ATOM 1665 C CA . LYS A 1 212 ? -27.530 5.379 26.058 1.00 89.69 212 LYS A CA 1
ATOM 1666 C C . LYS A 1 212 ? -27.209 5.951 24.675 1.00 89.69 212 LYS A C 1
ATOM 1668 O O . LYS A 1 212 ? -26.896 5.180 23.768 1.00 89.69 212 LYS A O 1
ATOM 1673 N N . GLU A 1 213 ? -27.318 7.265 24.504 1.00 88.19 213 GLU A N 1
ATOM 1674 C CA . GLU A 1 213 ? -27.228 7.921 23.193 1.00 88.19 213 GLU A CA 1
ATOM 1675 C C . GLU A 1 213 ? -25.910 8.674 22.971 1.00 88.19 213 GLU A C 1
ATOM 1677 O O . GLU A 1 213 ? -25.488 8.819 21.822 1.00 88.19 213 GLU A O 1
ATOM 1682 N N . ASP A 1 214 ? -25.228 9.118 24.033 1.00 89.38 214 ASP A N 1
ATOM 1683 C CA . ASP A 1 214 ? -24.075 10.006 23.889 1.00 89.38 214 ASP A CA 1
ATOM 1684 C C . ASP A 1 214 ? -22.811 9.273 23.379 1.00 89.38 214 ASP A C 1
ATOM 1686 O O . ASP A 1 214 ? -22.332 8.327 24.017 1.00 89.38 214 ASP A O 1
ATOM 1690 N N . PRO A 1 215 ? -22.193 9.738 22.269 1.00 84.38 215 PRO A N 1
ATOM 1691 C CA . PRO A 1 215 ? -21.024 9.097 21.654 1.00 84.38 215 PRO A CA 1
ATOM 1692 C C . PRO A 1 215 ? -19.673 9.485 22.276 1.00 84.38 215 PRO A C 1
ATOM 1694 O O . PRO A 1 215 ? -18.643 8.895 21.959 1.00 84.38 215 PRO A O 1
ATOM 1697 N N . GLY A 1 216 ? -19.643 10.493 23.153 1.00 84.44 216 GLY A N 1
ATOM 1698 C CA . GLY A 1 216 ? -18.412 11.052 23.731 1.00 84.44 216 GLY A CA 1
ATOM 1699 C C . GLY A 1 216 ? -17.948 10.397 25.034 1.00 84.44 216 GLY A C 1
ATOM 1700 O O . GLY A 1 216 ? -16.995 10.870 25.652 1.00 84.44 216 GLY A O 1
ATOM 1701 N N . LEU A 1 217 ? -18.620 9.334 25.483 1.00 86.69 217 LEU A N 1
ATOM 1702 C CA . LEU A 1 217 ? -18.456 8.799 26.838 1.00 86.69 217 LEU A CA 1
ATOM 1703 C C . LEU A 1 217 ? -17.342 7.759 26.977 1.00 86.69 217 LEU A C 1
ATOM 1705 O O . LEU A 1 217 ? -17.102 7.274 28.079 1.00 86.69 217 LEU A O 1
ATOM 1709 N N . HIS A 1 218 ? -16.625 7.440 25.898 1.00 85.19 218 HIS A N 1
ATOM 1710 C CA . HIS A 1 218 ? -15.612 6.381 25.877 1.00 85.19 218 HIS A CA 1
ATOM 1711 C C . HIS A 1 218 ? -14.550 6.527 26.983 1.00 85.19 218 HIS A C 1
ATOM 1713 O O . HIS A 1 218 ? -14.268 5.573 27.700 1.00 85.19 218 HIS A O 1
ATOM 1719 N N . GLN A 1 219 ? -14.047 7.746 27.216 1.00 84.50 219 GLN A N 1
ATOM 1720 C CA . GLN A 1 219 ? -13.066 8.007 28.280 1.00 84.50 219 GLN A CA 1
ATOM 1721 C C . GLN A 1 219 ? -13.638 7.851 29.700 1.00 84.50 219 GLN A C 1
ATOM 1723 O O . GLN A 1 219 ? -12.868 7.688 30.643 1.00 84.50 219 GLN A O 1
ATOM 1728 N N . LEU A 1 220 ? -14.965 7.923 29.866 1.00 87.00 220 LEU A N 1
ATOM 1729 C CA . LEU A 1 220 ? -15.651 7.761 31.150 1.00 87.00 220 LEU A CA 1
ATOM 1730 C C . LEU A 1 220 ? -16.024 6.311 31.461 1.00 87.00 220 LEU A C 1
ATOM 1732 O O . LEU A 1 220 ? -16.279 6.003 32.623 1.00 87.00 220 LEU A O 1
ATOM 1736 N N . VAL A 1 221 ? -16.033 5.417 30.468 1.00 86.81 221 VAL A N 1
ATOM 1737 C CA . VAL A 1 221 ? -16.433 4.012 30.650 1.00 86.81 221 VAL A CA 1
ATOM 1738 C C . VAL A 1 221 ? -15.664 3.323 31.788 1.00 86.81 221 VAL A C 1
ATOM 1740 O O . VAL A 1 221 ? -16.329 2.754 32.656 1.00 86.81 221 VAL A O 1
ATOM 1743 N N . PRO A 1 222 ? -14.319 3.427 31.903 1.00 85.44 222 PRO A N 1
ATOM 1744 C CA . PRO A 1 222 ? -13.593 2.828 33.028 1.00 85.44 222 PRO A CA 1
ATOM 1745 C C . PRO A 1 222 ? -14.059 3.351 34.393 1.00 85.44 222 PRO A C 1
ATOM 1747 O O . PRO A 1 222 ? -14.174 2.588 35.351 1.00 85.44 222 PRO A O 1
ATOM 1750 N N . TYR A 1 223 ? -14.355 4.651 34.475 1.00 86.25 223 TYR A N 1
ATOM 1751 C CA . TYR A 1 223 ? -14.796 5.312 35.702 1.00 86.25 223 TYR A CA 1
ATOM 1752 C C . TYR A 1 223 ? -16.211 4.896 36.090 1.00 86.25 223 TYR A C 1
ATOM 1754 O O . TYR A 1 223 ? -16.479 4.659 37.266 1.00 86.25 223 TYR A O 1
ATOM 1762 N N . PHE A 1 224 ? -17.105 4.752 35.111 1.00 88.00 224 PHE A N 1
ATOM 1763 C CA . PHE A 1 224 ? -18.444 4.225 35.344 1.00 88.00 224 PHE A CA 1
ATOM 1764 C C . PHE A 1 224 ? -18.407 2.768 35.808 1.00 88.00 224 PHE A C 1
ATOM 1766 O O . PHE A 1 224 ? -19.067 2.441 36.788 1.00 88.00 224 PHE A O 1
ATOM 1773 N N . VAL A 1 225 ? -17.591 1.909 35.187 1.00 87.31 225 VAL A N 1
ATOM 1774 C CA . VAL A 1 225 ? -17.429 0.507 35.614 1.00 87.31 225 VAL A CA 1
ATOM 1775 C C . VAL A 1 225 ? -16.876 0.424 37.041 1.00 87.31 225 VAL A C 1
ATOM 1777 O O . VAL A 1 225 ? -17.381 -0.353 37.853 1.00 87.31 225 VAL A O 1
ATOM 1780 N N . GLN A 1 226 ? -15.889 1.256 37.384 1.00 85.50 226 GLN A N 1
ATOM 1781 C CA . GLN A 1 226 ? -15.355 1.323 38.745 1.00 85.50 226 GLN A CA 1
ATOM 1782 C C . GLN A 1 226 ? -16.411 1.805 39.752 1.00 85.50 226 GLN A C 1
ATOM 1784 O O . GLN A 1 226 ? -16.569 1.189 40.804 1.00 85.50 226 GLN A O 1
ATOM 1789 N N . PHE A 1 227 ? -17.164 2.858 39.421 1.00 86.50 227 PHE A N 1
ATOM 1790 C CA . PHE A 1 227 ? -18.244 3.378 40.263 1.00 86.50 227 PHE A CA 1
ATOM 1791 C C . PHE A 1 227 ? -19.346 2.337 40.498 1.00 86.50 227 PHE A C 1
ATOM 1793 O O . PHE A 1 227 ? -19.769 2.131 41.635 1.00 86.50 227 PHE A O 1
ATOM 1800 N N . ILE A 1 228 ? -19.766 1.637 39.440 1.00 87.81 228 ILE A N 1
ATOM 1801 C CA . ILE A 1 228 ? -20.721 0.525 39.504 1.00 87.81 228 ILE A CA 1
ATOM 1802 C C . ILE A 1 228 ? -20.188 -0.557 40.451 1.00 87.81 228 ILE A C 1
ATOM 1804 O O . ILE A 1 228 ? -20.883 -0.954 41.385 1.00 87.81 228 ILE A O 1
ATOM 1808 N N . SER A 1 229 ? -18.935 -0.988 40.268 1.00 86.06 229 SER A N 1
ATOM 1809 C CA . SER A 1 229 ? -18.317 -2.012 41.115 1.00 86.06 229 SER A CA 1
ATOM 1810 C C . SER A 1 229 ? -18.246 -1.595 42.586 1.00 86.06 229 SER A C 1
ATOM 1812 O O . SER A 1 229 ? -18.503 -2.422 43.456 1.00 86.06 229 SER A O 1
ATOM 1814 N N . GLU A 1 230 ? -17.901 -0.343 42.882 1.00 87.31 230 GLU A N 1
ATOM 1815 C CA . GLU A 1 230 ? -17.803 0.172 44.252 1.00 87.31 230 GLU A CA 1
ATOM 1816 C C . GLU A 1 230 ? -19.182 0.280 44.920 1.00 87.31 230 GLU A C 1
ATOM 1818 O O . GLU A 1 230 ? -19.361 -0.122 46.071 1.00 87.31 230 GLU A O 1
ATOM 1823 N N . LYS A 1 231 ? -20.198 0.768 44.199 1.00 85.69 231 LYS A N 1
ATOM 1824 C CA . LYS A 1 231 ? -21.561 0.872 44.737 1.00 85.69 231 LYS A CA 1
ATOM 1825 C C . LYS A 1 231 ? -22.196 -0.491 44.977 1.00 85.69 231 LYS A C 1
ATOM 1827 O O . LYS A 1 231 ? -22.844 -0.674 46.006 1.00 85.69 231 LYS A O 1
ATOM 1832 N N . VAL A 1 232 ? -21.961 -1.464 44.098 1.00 85.31 232 VAL A N 1
ATOM 1833 C CA . VAL A 1 232 ? -22.441 -2.837 44.304 1.00 85.31 232 VAL A CA 1
ATOM 1834 C C . VAL A 1 232 ? -21.795 -3.468 45.540 1.00 85.31 232 VAL A C 1
ATOM 1836 O O . VAL A 1 232 ? -22.496 -4.108 46.316 1.00 85.31 232 VAL A O 1
ATOM 1839 N N . THR A 1 233 ? -20.491 -3.282 45.776 1.00 86.38 233 THR A N 1
ATOM 1840 C CA . THR A 1 233 ? -19.806 -3.914 46.921 1.00 86.38 233 THR A CA 1
ATOM 1841 C C . THR A 1 233 ? -20.111 -3.239 48.258 1.00 86.38 233 THR A C 1
ATOM 1843 O O . THR A 1 233 ? -20.238 -3.932 49.270 1.00 86.38 233 THR A O 1
ATOM 1846 N N . HIS A 1 234 ? -20.256 -1.912 48.289 1.00 84.25 234 HIS A N 1
ATOM 1847 C CA . HIS A 1 234 ? -20.458 -1.159 49.531 1.00 84.25 234 HIS A CA 1
ATOM 1848 C C . HIS A 1 234 ? -21.933 -0.971 49.928 1.00 84.25 234 HIS A C 1
ATOM 1850 O O . HIS A 1 234 ? -22.218 -0.797 51.115 1.00 84.25 234 HIS A O 1
ATOM 1856 N N . SER A 1 235 ? -22.879 -1.052 48.985 1.00 77.88 235 SER A N 1
ATOM 1857 C CA . SER A 1 235 ? -24.303 -0.748 49.217 1.00 77.88 235 SER A CA 1
ATOM 1858 C C . SER A 1 235 ? -25.235 -1.940 48.959 1.00 77.88 235 SER A C 1
ATOM 1860 O O . SER A 1 235 ? -26.335 -1.779 48.447 1.00 77.88 235 SER A O 1
ATOM 1862 N N . LEU A 1 236 ? -24.847 -3.147 49.387 1.00 76.94 236 LEU A N 1
ATOM 1863 C CA . LEU A 1 236 ? -25.645 -4.377 49.208 1.00 76.94 236 LEU A CA 1
ATOM 1864 C C . LEU A 1 236 ? -27.007 -4.383 49.926 1.00 76.94 236 LEU A C 1
ATOM 1866 O O . LEU A 1 236 ? -27.867 -5.201 49.612 1.00 76.94 236 LEU A O 1
ATOM 1870 N N . LYS A 1 237 ? -27.190 -3.525 50.935 1.00 80.69 237 LYS A N 1
ATOM 1871 C CA . LYS A 1 237 ? -28.423 -3.462 51.739 1.00 80.69 237 LYS A CA 1
ATOM 1872 C C . LYS A 1 237 ? -29.468 -2.506 51.166 1.00 80.69 237 LYS A C 1
ATOM 1874 O O . LYS A 1 237 ? -30.616 -2.559 51.594 1.00 80.69 237 LYS A O 1
ATOM 1879 N N . ASP A 1 238 ? -29.066 -1.639 50.244 1.00 85.44 238 ASP A N 1
ATOM 1880 C CA . ASP A 1 238 ? -29.929 -0.625 49.659 1.00 85.44 238 ASP A CA 1
ATOM 1881 C C . ASP A 1 238 ? -30.405 -1.080 48.274 1.00 85.44 238 ASP A C 1
ATOM 1883 O O . ASP A 1 238 ? -29.655 -1.082 47.294 1.00 85.44 238 ASP A O 1
ATOM 1887 N N . LEU A 1 239 ? -31.670 -1.501 48.210 1.00 85.12 239 LEU A N 1
ATOM 1888 C CA . LEU A 1 239 ? -32.279 -1.997 46.980 1.00 85.12 239 LEU A CA 1
ATOM 1889 C C . LEU A 1 239 ? -32.430 -0.888 45.932 1.00 85.12 239 LEU A C 1
ATOM 1891 O O . LEU A 1 239 ? -32.364 -1.178 44.736 1.00 85.12 239 LEU A O 1
ATOM 1895 N N . PHE A 1 240 ? -32.616 0.364 46.358 1.00 87.50 240 PHE A N 1
ATOM 1896 C CA . PHE A 1 240 ? -32.783 1.480 45.437 1.00 87.50 240 PHE A CA 1
ATOM 1897 C C . PHE A 1 240 ? -31.492 1.706 44.653 1.00 87.50 240 PHE A C 1
ATOM 1899 O O . PHE A 1 240 ? -31.497 1.611 43.423 1.00 87.50 240 PHE A O 1
ATOM 1906 N N . VAL A 1 241 ? -30.372 1.888 45.362 1.00 86.44 241 VAL A N 1
ATOM 1907 C CA . VAL A 1 241 ? -29.051 2.111 44.752 1.00 86.44 241 VAL A CA 1
ATOM 1908 C C . VAL A 1 241 ? -28.663 0.954 43.836 1.00 86.44 241 VAL A C 1
ATOM 1910 O O . VAL A 1 241 ? -28.214 1.185 42.714 1.00 86.44 241 VAL A O 1
ATOM 1913 N N . LEU A 1 242 ? -28.887 -0.293 44.263 1.00 85.56 242 LEU A N 1
ATOM 1914 C CA . LEU A 1 242 ? -28.563 -1.463 43.447 1.00 85.56 242 LEU A CA 1
ATOM 1915 C C . LEU A 1 242 ? -29.382 -1.506 42.147 1.00 85.56 242 LEU A C 1
ATOM 1917 O O . LEU A 1 242 ? -28.835 -1.792 41.084 1.00 85.56 242 LEU A O 1
ATOM 1921 N N . THR A 1 243 ? -30.672 -1.176 42.218 1.00 87.12 243 THR A N 1
ATOM 1922 C CA . THR A 1 243 ? -31.550 -1.127 41.041 1.00 87.12 243 THR A CA 1
ATOM 1923 C C . THR A 1 243 ? -31.092 -0.045 40.059 1.00 87.12 243 THR A C 1
ATOM 1925 O O . THR A 1 243 ? -30.996 -0.307 38.861 1.00 87.12 243 THR A O 1
ATOM 1928 N N . GLN A 1 244 ? -30.725 1.147 40.549 1.00 87.88 244 GLN A N 1
ATOM 1929 C CA . GLN A 1 244 ? -30.229 2.229 39.686 1.00 87.88 244 GLN A CA 1
ATOM 1930 C C . GLN A 1 244 ? -28.902 1.864 39.006 1.00 87.88 244 GLN A C 1
ATOM 1932 O O . GLN A 1 244 ? -28.726 2.101 37.813 1.00 87.88 244 GLN A O 1
ATOM 1937 N N . VAL A 1 245 ? -27.987 1.224 39.736 1.00 87.88 245 VAL A N 1
ATOM 1938 C CA . VAL A 1 245 ? -26.690 0.779 39.206 1.00 87.88 245 VAL A CA 1
ATOM 1939 C C . VAL A 1 245 ? -26.846 -0.323 38.143 1.00 87.88 245 VAL A C 1
ATOM 1941 O O . VAL A 1 245 ? -26.109 -0.346 37.152 1.00 87.88 245 VAL A O 1
ATOM 1944 N N . MET A 1 246 ? -27.839 -1.207 38.285 1.00 88.31 246 MET A N 1
ATOM 1945 C CA . MET A 1 246 ? -28.159 -2.205 37.256 1.00 88.31 246 MET A CA 1
ATOM 1946 C C . MET A 1 246 ? -28.734 -1.560 35.988 1.00 88.31 246 MET A C 1
ATOM 1948 O O . MET A 1 246 ? -28.270 -1.875 34.892 1.00 88.31 246 MET A O 1
ATOM 1952 N N . HIS A 1 247 ? -29.652 -0.596 36.116 1.00 87.50 247 HIS A N 1
ATOM 1953 C CA . HIS A 1 247 ? -30.151 0.169 34.964 1.00 87.50 247 HIS A CA 1
ATOM 1954 C C . HIS A 1 247 ? -29.057 1.001 34.282 1.00 87.50 247 HIS A C 1
ATOM 1956 O O . HIS A 1 247 ? -29.053 1.146 33.062 1.00 87.50 247 HIS A O 1
ATOM 1962 N N . MET A 1 248 ? -28.080 1.496 35.045 1.00 88.19 248 MET A N 1
ATOM 1963 C CA . MET A 1 248 ? -26.919 2.201 34.500 1.00 88.19 248 MET A CA 1
ATOM 1964 C C . MET A 1 248 ? -26.040 1.268 33.660 1.00 88.19 248 MET A C 1
ATOM 1966 O O . MET A 1 248 ? -25.605 1.636 32.571 1.00 88.19 248 MET A O 1
ATOM 1970 N N . THR A 1 249 ? -25.821 0.041 34.138 1.00 87.81 249 THR A N 1
ATOM 1971 C CA . THR A 1 249 ? -25.091 -0.996 33.394 1.00 87.81 249 THR A CA 1
ATOM 1972 C C . THR A 1 249 ? -25.820 -1.351 32.096 1.00 87.81 249 THR A C 1
ATOM 1974 O O . THR A 1 249 ? -25.200 -1.430 31.038 1.00 87.81 249 THR A O 1
ATOM 1977 N N . GLU A 1 250 ? -27.145 -1.500 32.152 1.00 88.75 250 GLU A N 1
ATOM 1978 C CA . GLU A 1 250 ? -27.976 -1.737 30.971 1.00 88.75 250 GLU A CA 1
ATOM 1979 C C . GLU A 1 250 ? -27.879 -0.582 29.959 1.00 88.75 250 GLU A C 1
ATOM 1981 O O . GLU A 1 250 ? -27.675 -0.828 28.770 1.00 88.75 250 GLU A O 1
ATOM 1986 N N . ALA A 1 251 ? -27.958 0.672 30.415 1.00 88.31 251 ALA A N 1
ATOM 1987 C CA . ALA A 1 251 ? -27.842 1.848 29.553 1.00 88.31 251 ALA A CA 1
ATOM 1988 C C . ALA A 1 251 ? -26.480 1.920 28.837 1.00 88.31 251 ALA A C 1
ATOM 1990 O O . ALA A 1 251 ? -26.435 2.216 27.643 1.00 88.31 251 ALA A O 1
ATOM 1991 N N . LEU A 1 252 ? -25.385 1.583 29.532 1.00 87.62 252 LEU A N 1
ATOM 1992 C CA . LEU A 1 252 ? -24.039 1.534 28.947 1.00 87.62 252 LEU A CA 1
ATOM 1993 C C . LEU A 1 252 ? -23.892 0.426 27.895 1.00 87.62 252 LEU A C 1
ATOM 1995 O O . LEU A 1 252 ? -23.270 0.654 26.862 1.00 87.62 252 LEU A O 1
ATOM 1999 N N . ILE A 1 253 ? -24.478 -0.754 28.124 1.00 87.69 253 ILE A N 1
ATOM 2000 C CA . ILE A 1 253 ? -24.426 -1.882 27.175 1.00 87.69 253 ILE A CA 1
ATOM 2001 C C . ILE A 1 253 ? -25.306 -1.620 25.944 1.00 87.69 253 ILE A C 1
ATOM 2003 O O . ILE A 1 253 ? -24.970 -2.032 24.835 1.00 87.69 253 ILE A O 1
ATOM 2007 N N . GLN A 1 254 ? -26.437 -0.930 26.111 1.00 89.06 254 GLN A N 1
ATOM 2008 C CA . GLN A 1 254 ? -27.316 -0.572 24.993 1.00 89.06 254 GLN A CA 1
ATOM 2009 C C . GLN A 1 254 ? -26.705 0.491 24.063 1.00 89.06 254 GLN A C 1
ATOM 2011 O O . GLN A 1 254 ? -27.170 0.640 22.926 1.00 89.06 254 GLN A O 1
ATOM 2016 N N . ASN A 1 255 ? -25.676 1.215 24.511 1.00 88.62 255 ASN A N 1
ATOM 2017 C CA . ASN A 1 255 ? -25.015 2.237 23.713 1.00 88.62 255 ASN A CA 1
ATOM 2018 C C . ASN A 1 255 ? -24.085 1.610 22.655 1.00 88.62 255 ASN A C 1
ATOM 2020 O O . ASN A 1 255 ? -22.974 1.169 22.941 1.00 88.62 255 ASN A O 1
ATOM 2024 N N . LYS A 1 256 ? -24.519 1.635 21.388 1.00 85.56 256 LYS A N 1
ATOM 2025 C CA . LYS A 1 256 ? -23.780 1.079 20.235 1.00 85.56 256 LYS A CA 1
ATOM 2026 C C . LYS A 1 256 ? -22.484 1.817 19.897 1.00 85.56 256 LYS A C 1
ATOM 2028 O O . LYS A 1 256 ? -21.687 1.312 19.112 1.00 85.56 256 LYS A O 1
ATOM 2033 N N . THR A 1 257 ? -22.313 3.034 20.404 1.00 87.62 257 THR A N 1
ATOM 2034 C CA . THR A 1 257 ? -21.137 3.864 20.115 1.00 87.62 257 THR A CA 1
ATOM 2035 C C . THR A 1 257 ? -19.965 3.547 21.041 1.00 87.62 257 THR A C 1
ATOM 2037 O O . THR A 1 257 ? -18.832 3.926 20.746 1.00 87.62 257 THR A O 1
ATOM 2040 N N . LEU A 1 258 ? -20.220 2.824 22.136 1.00 84.75 258 LEU A N 1
ATOM 2041 C CA . LEU A 1 258 ? -19.217 2.460 23.124 1.00 84.75 258 LEU A CA 1
ATOM 2042 C C . LEU A 1 258 ? -18.699 1.047 22.865 1.00 84.75 258 LEU A C 1
ATOM 2044 O O . LEU A 1 258 ? -19.459 0.090 22.742 1.00 84.75 258 LEU A O 1
ATOM 2048 N N . TYR A 1 259 ? -17.377 0.911 22.833 1.00 82.56 259 TYR A N 1
ATOM 2049 C CA . TYR A 1 259 ? -16.722 -0.388 22.801 1.00 82.56 259 TYR A CA 1
ATOM 2050 C C . TYR A 1 259 ? -16.510 -0.885 24.237 1.00 82.56 259 TYR A C 1
ATOM 2052 O O . TYR A 1 259 ? -15.548 -0.505 24.901 1.00 82.56 259 TYR A O 1
ATOM 2060 N N . VAL A 1 260 ? -17.460 -1.679 24.740 1.00 79.75 260 VAL A N 1
ATOM 2061 C CA . VAL A 1 260 ? -17.479 -2.158 26.139 1.00 79.75 260 VAL A CA 1
ATOM 2062 C C . VAL A 1 260 ? -16.768 -3.511 26.303 1.00 79.75 260 VAL A C 1
ATOM 2064 O O . VAL A 1 260 ? -16.367 -3.861 27.412 1.00 79.75 260 VAL A O 1
ATOM 2067 N N . ASP A 1 261 ? -16.525 -4.240 25.208 1.00 78.81 261 ASP A N 1
ATOM 2068 C CA . ASP A 1 261 ? -15.882 -5.565 25.210 1.00 78.81 261 ASP A CA 1
ATOM 2069 C C . ASP A 1 261 ? -14.547 -5.641 25.982 1.00 78.81 261 ASP A C 1
ATOM 2071 O O . ASP A 1 261 ? -14.336 -6.648 26.657 1.00 78.81 261 ASP A O 1
ATOM 2075 N N . PRO A 1 262 ? -13.653 -4.623 25.976 1.00 79.31 262 PRO A N 1
ATOM 2076 C CA . PRO A 1 262 ? -12.415 -4.667 26.764 1.00 79.31 262 PRO A CA 1
ATOM 2077 C C . PRO A 1 262 ? -12.640 -4.714 28.277 1.00 79.31 262 PRO A C 1
ATOM 2079 O O . PRO A 1 262 ? -11.770 -5.173 29.015 1.00 79.31 262 PRO A O 1
ATOM 2082 N N . TYR A 1 263 ? -13.781 -4.198 28.736 1.00 76.69 263 TYR A N 1
ATOM 2083 C CA . TYR A 1 263 ? -14.133 -4.080 30.150 1.00 76.69 263 TYR A CA 1
ATOM 2084 C C . TYR A 1 263 ? -15.039 -5.212 30.626 1.00 76.69 263 TYR A C 1
ATOM 2086 O O . TYR A 1 263 ? -15.243 -5.367 31.832 1.00 76.69 263 TYR A O 1
ATOM 2094 N N . ALA A 1 264 ? -15.573 -6.014 29.704 1.00 73.56 264 ALA A N 1
ATOM 2095 C CA . ALA A 1 264 ? -16.250 -7.240 30.069 1.00 73.56 264 ALA A CA 1
ATOM 2096 C C . ALA A 1 264 ? -15.232 -8.180 30.741 1.00 73.56 264 ALA A C 1
ATOM 2098 O O . ALA A 1 264 ? -14.128 -8.369 30.215 1.00 73.56 264 ALA A O 1
ATOM 2099 N N . PRO A 1 265 ? -15.560 -8.785 31.900 1.00 63.97 265 PRO A N 1
ATOM 2100 C CA . PRO A 1 265 ? -14.716 -9.833 32.445 1.00 63.97 265 PRO A CA 1
ATOM 2101 C C . PRO A 1 265 ? -14.559 -10.913 31.368 1.00 63.97 265 PRO A C 1
ATOM 2103 O O . PRO A 1 265 ? -15.545 -11.224 30.688 1.00 63.97 265 PRO A O 1
ATOM 2106 N N . PRO A 1 266 ? -13.350 -11.477 31.182 1.00 51.56 266 PRO A N 1
ATOM 2107 C CA . PRO A 1 266 ? -13.160 -12.534 30.204 1.00 51.56 266 PRO A CA 1
ATOM 2108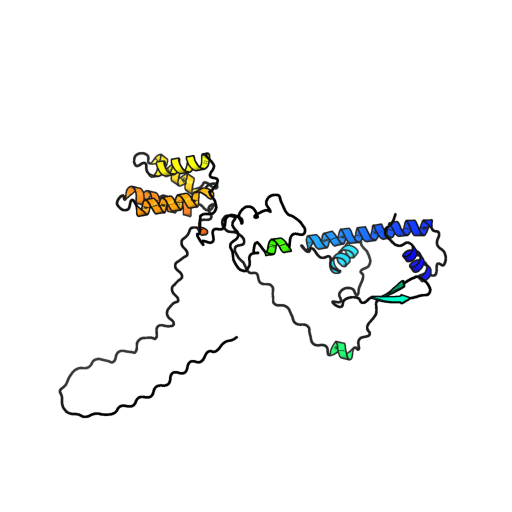 C C . PRO A 1 266 ? -14.218 -13.602 30.487 1.00 51.56 266 PRO A C 1
ATOM 2110 O O . PRO A 1 266 ? -14.341 -14.003 31.653 1.00 51.56 266 PRO A O 1
ATOM 2113 N N . PRO A 1 267 ? -15.014 -14.028 29.485 1.00 41.31 267 PRO A N 1
ATOM 2114 C CA . PRO A 1 267 ? -15.971 -15.098 29.697 1.00 41.31 267 PRO A CA 1
ATOM 2115 C C . PRO A 1 267 ? -15.179 -16.233 30.324 1.00 41.31 267 PRO A C 1
ATOM 2117 O O . PRO A 1 267 ? -14.147 -16.627 29.771 1.00 41.31 267 PRO A O 1
ATOM 2120 N N . SER A 1 268 ? -15.593 -16.662 31.523 1.00 39.84 268 SER A N 1
ATOM 2121 C CA . SER A 1 268 ? -14.985 -17.786 32.224 1.00 39.84 268 SER A CA 1
ATOM 2122 C C . SER A 1 268 ? -14.733 -18.849 31.173 1.00 39.84 268 SER A C 1
ATOM 2124 O O . SER A 1 268 ? -15.700 -19.303 30.552 1.00 39.84 268 SER A O 1
ATOM 2126 N N . GLN A 1 269 ? -13.457 -19.139 30.889 1.00 35.19 269 GLN A N 1
ATOM 2127 C CA . GLN A 1 269 ? -13.107 -20.144 29.896 1.00 35.19 269 GLN A CA 1
ATOM 2128 C C . GLN A 1 269 ? -13.998 -21.347 30.196 1.00 35.19 269 GLN A C 1
ATOM 2130 O O . GLN A 1 269 ? -14.031 -21.756 31.364 1.00 35.19 269 GLN A O 1
ATOM 2135 N N . PRO A 1 270 ? -14.783 -21.859 29.229 1.00 35.94 270 PRO A N 1
ATOM 2136 C CA . PRO A 1 270 ? -15.504 -23.091 29.468 1.00 35.94 270 PRO A CA 1
ATOM 2137 C C . PRO A 1 270 ? -14.442 -24.079 29.927 1.00 35.94 270 PRO A C 1
ATOM 2139 O O . PRO A 1 270 ? -13.477 -24.332 29.199 1.00 35.94 270 PRO A O 1
ATOM 2142 N N . ALA A 1 271 ? -14.555 -24.522 31.184 1.00 34.44 271 ALA A N 1
ATOM 2143 C CA . ALA A 1 271 ? -13.656 -25.515 31.737 1.00 34.44 271 ALA A CA 1
ATOM 2144 C C . ALA A 1 271 ? -13.551 -26.626 30.686 1.00 34.44 271 ALA A C 1
ATOM 2146 O O . ALA A 1 271 ? -14.595 -27.006 30.141 1.00 34.44 271 ALA A O 1
ATOM 2147 N N . PRO A 1 272 ? -12.337 -27.083 30.326 1.00 35.72 272 PRO A N 1
ATOM 2148 C CA . PRO A 1 272 ? -12.191 -28.123 29.324 1.00 35.72 272 PRO A CA 1
ATOM 2149 C C . PRO A 1 272 ? -13.115 -29.265 29.730 1.00 35.72 272 PRO A C 1
ATOM 2151 O O . PRO A 1 272 ? -12.986 -29.810 30.829 1.00 35.72 272 PRO A O 1
ATOM 2154 N N . ALA A 1 273 ? -14.110 -29.534 28.881 1.00 34.66 273 ALA A N 1
ATOM 2155 C CA . ALA A 1 273 ? -15.074 -30.588 29.119 1.00 34.66 273 ALA A CA 1
ATOM 2156 C C . ALA A 1 273 ? -14.285 -31.861 29.464 1.00 34.66 273 ALA A C 1
ATOM 2158 O O . ALA A 1 273 ? -13.338 -32.187 28.735 1.00 34.66 273 ALA A O 1
ATOM 2159 N N . PRO A 1 274 ? -14.598 -32.554 30.575 1.00 41.06 274 PRO A N 1
ATOM 2160 C CA . PRO A 1 274 ? -13.931 -33.807 30.880 1.00 41.06 274 PRO A CA 1
ATOM 2161 C C . PRO A 1 274 ? -14.097 -34.738 29.670 1.00 41.06 274 PRO A C 1
ATOM 2163 O O . PRO A 1 274 ? -15.198 -34.816 29.114 1.00 41.06 274 PRO A O 1
ATOM 2166 N N . PRO A 1 275 ? -13.019 -35.397 29.208 1.00 39.16 275 PRO A N 1
ATOM 2167 C CA . PRO A 1 275 ? -13.084 -36.253 28.036 1.00 39.16 275 PRO A CA 1
ATOM 2168 C C . PRO A 1 275 ? -14.101 -37.355 28.310 1.00 39.16 275 PRO A C 1
ATOM 2170 O O . PRO A 1 275 ? -13.906 -38.139 29.228 1.00 39.16 275 PRO A O 1
ATOM 2173 N N . HIS A 1 276 ? -15.174 -37.365 27.518 1.00 39.53 276 HIS A N 1
ATOM 2174 C CA . HIS A 1 276 ? -16.151 -38.439 27.381 1.00 39.53 276 HIS A CA 1
ATOM 2175 C C . HIS A 1 276 ? -16.584 -39.106 28.692 1.00 39.53 276 HIS A C 1
ATOM 2177 O O . HIS A 1 276 ? -15.928 -40.001 29.217 1.00 39.53 276 HIS A O 1
ATOM 2183 N N . THR A 1 277 ? -17.783 -38.750 29.148 1.00 36.34 277 THR A N 1
ATOM 2184 C CA . THR A 1 277 ? -18.628 -39.611 29.976 1.00 36.34 277 THR A CA 1
ATOM 2185 C C . THR A 1 277 ? -18.644 -41.018 29.376 1.00 36.34 277 THR A C 1
ATOM 2187 O O . THR A 1 277 ? -19.342 -41.298 28.401 1.00 36.34 277 THR A O 1
ATOM 2190 N N . THR A 1 278 ? -17.844 -41.916 29.944 1.00 41.38 278 THR A N 1
ATOM 2191 C CA . THR A 1 278 ? -18.027 -43.354 29.808 1.00 41.38 278 THR A CA 1
ATOM 2192 C C . THR A 1 278 ? -19.444 -43.644 30.302 1.00 41.38 278 THR A C 1
ATOM 2194 O O . THR A 1 278 ? -19.783 -43.228 31.416 1.00 41.38 278 THR A O 1
ATOM 2197 N N . PRO A 1 279 ? -20.313 -44.283 29.501 1.00 41.97 279 PRO A N 1
ATOM 2198 C CA . PRO A 1 279 ? -21.651 -44.609 29.967 1.00 41.97 279 PRO A CA 1
ATOM 2199 C C . PRO A 1 279 ? -21.537 -45.523 31.198 1.00 41.97 279 PRO A C 1
ATOM 2201 O O . PRO A 1 279 ? -20.668 -46.404 31.220 1.00 41.97 279 PRO A O 1
ATOM 2204 N N . PRO A 1 280 ? -22.364 -45.319 32.239 1.00 43.03 280 PRO A N 1
ATOM 2205 C CA . PRO A 1 280 ? -22.337 -46.179 33.412 1.00 43.03 280 PRO A CA 1
ATOM 2206 C C . PRO A 1 280 ? -22.678 -47.623 33.004 1.00 43.03 280 PRO A C 1
ATOM 2208 O O . PRO A 1 280 ? -23.504 -47.824 32.107 1.00 43.03 280 PRO A O 1
ATOM 2211 N N . PRO A 1 281 ? -22.056 -48.638 33.629 1.00 46.03 281 PRO A N 1
ATOM 2212 C CA . PRO A 1 281 ? -22.364 -50.030 33.328 1.00 46.03 281 PRO A CA 1
ATOM 2213 C C . PRO A 1 281 ? -23.833 -50.336 33.675 1.00 46.03 281 PRO A C 1
ATOM 2215 O O . PRO A 1 281 ? -24.359 -49.774 34.640 1.00 46.03 281 PRO A O 1
ATOM 2218 N N . PRO A 1 282 ? -24.509 -51.217 32.914 1.00 40.78 282 PRO A N 1
ATOM 2219 C CA . PRO A 1 282 ? -25.902 -51.553 33.171 1.00 40.78 282 PRO A CA 1
ATOM 2220 C C . PRO A 1 282 ? -26.048 -52.234 34.536 1.00 40.78 282 PRO A C 1
ATOM 2222 O O . PRO A 1 282 ? -25.303 -53.154 34.880 1.00 40.78 282 PRO A O 1
ATOM 2225 N N . SER A 1 283 ? -27.024 -51.774 35.315 1.00 42.28 283 SER A N 1
ATOM 2226 C CA . SER A 1 283 ? -27.418 -52.370 36.588 1.00 42.28 283 SER A CA 1
ATOM 2227 C C . SER A 1 283 ? -27.971 -53.792 36.379 1.00 42.28 283 SER A C 1
ATOM 2229 O O . SER A 1 283 ? -28.787 -54.003 35.479 1.00 42.28 283 SER A O 1
ATOM 2231 N N . PRO A 1 284 ? -27.565 -54.785 37.195 1.00 43.84 284 PRO A N 1
ATOM 2232 C CA . PRO A 1 284 ? -28.108 -56.137 37.108 1.00 43.84 284 PRO A CA 1
ATOM 2233 C C . PRO A 1 284 ? -29.527 -56.219 37.709 1.00 43.84 284 PRO A C 1
ATOM 2235 O O . PRO A 1 284 ? -29.846 -55.474 38.643 1.00 43.84 284 PRO A O 1
ATOM 2238 N N . PRO A 1 285 ? -30.389 -57.124 37.206 1.00 36.66 285 PRO A N 1
ATOM 2239 C CA . PRO A 1 285 ? -31.770 -57.245 37.654 1.00 36.66 285 PRO A CA 1
ATOM 2240 C C . PRO A 1 285 ? -31.859 -57.820 39.072 1.00 36.66 285 PRO A C 1
ATOM 2242 O O . PRO A 1 285 ? -31.157 -58.758 39.447 1.00 36.66 285 PRO A O 1
ATOM 2245 N N . THR A 1 286 ? -32.762 -57.248 39.863 1.00 32.53 286 THR A N 1
ATOM 2246 C CA . THR A 1 286 ? -33.089 -57.674 41.224 1.00 32.53 286 THR A CA 1
ATOM 2247 C C . THR A 1 286 ? -33.969 -58.927 41.193 1.00 32.53 286 THR A C 1
ATOM 2249 O O . THR A 1 286 ? -35.051 -58.909 40.609 1.00 32.53 286 THR A O 1
ATOM 2252 N N . THR A 1 287 ? -33.570 -60.011 41.864 1.00 33.94 287 THR A N 1
ATOM 2253 C CA . THR A 1 287 ? -34.493 -61.076 42.307 1.00 33.94 287 THR A CA 1
ATOM 2254 C C . THR A 1 287 ? -34.003 -61.663 43.635 1.00 33.94 287 THR A C 1
ATOM 2256 O O . THR A 1 287 ? -32.805 -61.753 43.885 1.00 33.94 287 THR A O 1
ATOM 2259 N N . GLN A 1 288 ? -34.954 -61.948 44.523 1.00 29.09 288 GLN A N 1
ATOM 2260 C CA . GLN A 1 288 ? -34.809 -62.094 45.972 1.00 29.09 288 GLN A CA 1
ATOM 2261 C C . GLN A 1 288 ? -34.362 -63.499 46.440 1.00 29.09 288 GLN A C 1
ATOM 2263 O O . GLN A 1 288 ? -34.736 -64.502 45.846 1.00 29.09 288 GLN A O 1
ATOM 2268 N N . SER A 1 289 ? -33.627 -63.497 47.566 1.00 31.62 289 SER A N 1
ATOM 2269 C CA . SER A 1 289 ? -33.566 -64.453 48.702 1.00 31.62 289 SER A CA 1
ATOM 2270 C C . SER A 1 289 ? -33.425 -65.973 48.484 1.00 31.62 289 SER A C 1
ATOM 2272 O O . SER A 1 289 ? -34.341 -66.590 47.961 1.00 31.62 289 SER A O 1
ATOM 2274 N N . HIS A 1 290 ? -32.379 -66.586 49.076 1.00 31.89 290 HIS A N 1
ATOM 2275 C CA . HIS A 1 290 ? -32.469 -67.654 50.109 1.00 31.89 290 HIS A CA 1
ATOM 2276 C C . HIS A 1 290 ? -31.072 -68.154 50.602 1.00 31.89 290 HIS A C 1
ATOM 2278 O O . HIS A 1 290 ? -30.302 -68.692 49.822 1.00 31.89 290 HIS A O 1
ATOM 2284 N N . THR A 1 291 ? -30.801 -67.958 51.910 1.00 32.41 291 THR A N 1
ATOM 2285 C CA . THR A 1 291 ? -30.018 -68.730 52.938 1.00 32.41 291 THR A CA 1
ATOM 2286 C C . THR A 1 291 ? -28.603 -69.380 52.712 1.00 32.41 291 THR A C 1
ATOM 2288 O O . THR A 1 291 ? -28.319 -69.849 51.620 1.00 32.41 291 THR A O 1
ATOM 2291 N N . PRO A 1 292 ? -27.723 -69.462 53.762 1.00 39.84 292 PRO A N 1
ATOM 2292 C CA . PRO A 1 292 ? -26.266 -69.824 53.727 1.00 39.84 292 PRO A CA 1
ATOM 2293 C C . PRO A 1 292 ? -25.978 -71.292 54.200 1.00 39.84 292 PRO A C 1
ATOM 2295 O O . PRO A 1 292 ? -26.984 -71.984 54.376 1.00 39.84 292 PRO A O 1
ATOM 2298 N N . PRO A 1 293 ? -24.745 -71.824 54.524 1.00 46.38 293 PRO A N 1
ATOM 2299 C CA . PRO A 1 293 ? -23.301 -71.394 54.507 1.00 46.38 293 PRO A CA 1
ATOM 2300 C C . PRO A 1 293 ? -22.355 -72.521 53.897 1.00 46.38 293 PRO A C 1
ATOM 2302 O O . PRO A 1 293 ? -22.887 -73.259 53.071 1.00 46.38 293 PRO A O 1
ATOM 2305 N N . PRO A 1 294 ? -21.061 -72.831 54.270 1.00 44.75 294 PRO A N 1
ATOM 2306 C CA . PRO A 1 294 ? -19.903 -72.118 54.887 1.00 44.75 294 PRO A CA 1
ATOM 2307 C C . PRO A 1 294 ? -18.490 -72.288 54.186 1.00 44.75 294 PRO A C 1
ATOM 2309 O O . PRO A 1 294 ? -18.308 -73.092 53.280 1.00 44.75 294 PRO A O 1
ATOM 2312 N N . SER A 1 295 ? -17.476 -71.576 54.737 1.00 30.73 295 SER A N 1
ATOM 2313 C CA . SER A 1 295 ? -16.012 -71.880 54.909 1.00 30.73 295 SER A CA 1
ATOM 2314 C C . SER A 1 295 ? -14.936 -71.792 53.780 1.00 30.73 295 SER A C 1
ATOM 2316 O O . SER A 1 295 ? -14.922 -72.639 52.901 1.00 30.73 295 SER A O 1
ATOM 2318 N N . LEU A 1 296 ? -13.997 -70.816 53.948 1.00 31.53 296 LEU A N 1
ATOM 2319 C CA . LEU A 1 296 ? -12.485 -70.766 53.886 1.00 31.53 296 LEU A CA 1
ATOM 2320 C C . LEU A 1 296 ? -11.661 -71.655 52.898 1.00 31.53 296 LEU A C 1
ATOM 2322 O O . LEU A 1 296 ? -12.161 -72.719 52.558 1.00 31.53 296 LEU A O 1
ATOM 2326 N N . PRO A 1 297 ? -10.356 -71.379 52.554 1.00 43.50 297 PRO A N 1
ATOM 2327 C CA . PRO A 1 297 ? -9.384 -70.323 52.970 1.00 43.50 297 PRO A CA 1
ATOM 2328 C C . PRO A 1 297 ? -8.567 -69.632 51.801 1.00 43.50 297 PRO A C 1
ATOM 2330 O O . PRO A 1 297 ? -8.799 -69.943 50.635 1.00 43.50 297 PRO A O 1
ATOM 2333 N N . PRO A 1 298 ? -7.616 -68.690 52.080 1.00 44.59 298 PRO A N 1
ATOM 2334 C CA . PRO A 1 298 ? -6.718 -67.996 51.105 1.00 44.59 298 PRO A CA 1
ATOM 2335 C C . PRO A 1 298 ? -5.406 -68.817 50.868 1.00 44.59 298 PRO A C 1
ATOM 2337 O O . PRO A 1 298 ? -5.373 -69.909 51.438 1.00 44.59 298 PRO A O 1
ATOM 2340 N N . PRO A 1 299 ? -4.311 -68.424 50.134 1.00 45.22 299 PRO A N 1
ATOM 2341 C CA . PRO A 1 299 ? -3.763 -67.078 49.824 1.00 45.22 299 PRO A CA 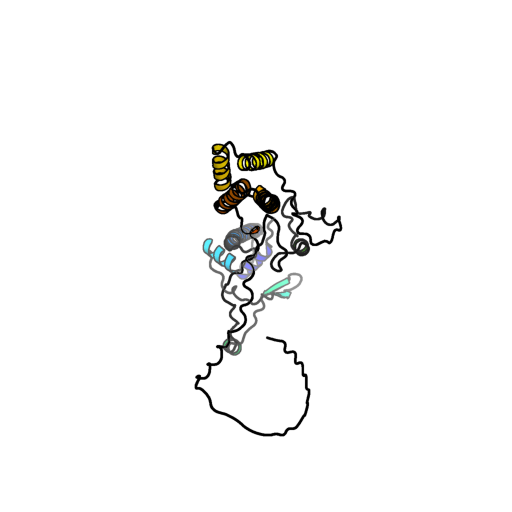1
ATOM 2342 C C . PRO A 1 299 ? -3.040 -66.912 48.446 1.00 45.22 299 PRO A C 1
ATOM 2344 O O . PRO A 1 299 ? -2.893 -67.859 47.687 1.00 45.22 299 PRO A O 1
ATOM 2347 N N . ASN A 1 300 ? -2.565 -65.703 48.104 1.00 30.47 300 ASN A N 1
ATOM 2348 C CA . ASN A 1 300 ? -1.127 -65.399 47.918 1.00 30.47 300 ASN A CA 1
ATOM 2349 C C . ASN A 1 300 ? -0.815 -64.114 47.130 1.00 30.47 300 ASN A C 1
ATOM 2351 O O . ASN A 1 300 ? -1.275 -63.857 46.023 1.00 30.47 300 ASN A O 1
ATOM 2355 N N . VAL A 1 301 ? 0.071 -63.367 47.778 1.00 34.94 301 VAL A N 1
ATOM 2356 C CA . VAL A 1 301 ? 0.871 -62.203 47.402 1.00 34.94 301 VAL A CA 1
ATOM 2357 C C . VAL A 1 301 ? 1.778 -62.457 46.184 1.00 34.94 301 VAL A C 1
ATOM 2359 O O . VAL A 1 301 ? 2.415 -63.501 46.099 1.00 34.94 301 VAL A O 1
ATOM 2362 N N . SER A 1 302 ? 1.918 -61.465 45.298 1.00 30.20 302 SER A N 1
ATOM 2363 C CA . SER A 1 302 ? 3.207 -60.993 44.726 1.00 30.20 302 SER A CA 1
ATOM 2364 C C . SER A 1 302 ? 2.946 -59.790 43.808 1.00 30.20 302 SER A C 1
ATOM 2366 O O . SER A 1 302 ? 2.290 -59.884 42.779 1.00 30.20 302 SER A O 1
ATOM 2368 N N . SER A 1 303 ? 3.162 -58.573 44.306 1.00 31.34 303 SER A N 1
ATOM 2369 C CA . SER A 1 303 ? 4.259 -57.681 43.895 1.00 31.34 303 SER A CA 1
ATOM 2370 C C . SER A 1 303 ? 4.906 -57.976 42.530 1.00 31.34 303 SER A C 1
ATOM 2372 O O . SER A 1 303 ? 5.613 -58.961 42.354 1.00 31.34 303 SER A O 1
ATOM 2374 N N . SER A 1 304 ? 4.805 -57.020 41.604 1.00 30.42 304 SER A N 1
ATOM 2375 C CA . SER A 1 304 ? 6.010 -56.458 40.990 1.00 30.42 304 SER A CA 1
ATOM 2376 C C . SER A 1 304 ? 5.729 -55.089 40.378 1.00 30.42 304 SER A C 1
ATOM 2378 O O . SER A 1 304 ? 4.785 -54.885 39.618 1.00 30.42 304 SER A O 1
ATOM 2380 N N . SER A 1 305 ? 6.577 -54.154 40.779 1.00 30.67 305 SER A N 1
ATOM 2381 C CA . SER A 1 305 ? 6.678 -52.775 40.331 1.00 30.67 305 SER A CA 1
ATOM 2382 C C . SER A 1 305 ? 7.356 -52.716 38.965 1.00 30.67 305 SER A C 1
ATOM 2384 O O . SER A 1 305 ? 8.308 -53.458 38.732 1.00 30.67 305 SER A O 1
ATOM 2386 N N . SER A 1 306 ? 6.938 -51.799 38.090 1.00 31.27 306 SER A N 1
ATOM 2387 C CA . SER A 1 306 ? 7.819 -51.203 37.075 1.00 31.27 306 SER A CA 1
ATOM 2388 C C . SER A 1 306 ? 7.202 -49.924 36.511 1.00 31.27 306 SER A C 1
ATOM 2390 O O . SER A 1 306 ? 6.391 -49.943 35.589 1.00 31.27 306 SER A O 1
ATOM 2392 N N . TYR A 1 307 ? 7.632 -48.793 37.068 1.00 27.78 307 TYR A N 1
ATOM 2393 C CA . TYR A 1 307 ? 7.553 -47.486 36.426 1.00 27.78 307 TYR A CA 1
ATOM 2394 C C . TYR A 1 307 ? 8.491 -47.457 35.210 1.00 27.78 307 TYR A C 1
ATOM 2396 O O . TYR A 1 307 ? 9.688 -47.711 35.347 1.00 27.78 307 TYR A O 1
ATOM 2404 N N . ARG A 1 308 ? 7.983 -47.064 34.037 1.00 29.92 308 ARG A N 1
ATOM 2405 C CA . ARG A 1 308 ? 8.818 -46.520 32.958 1.00 29.92 308 ARG A CA 1
ATOM 2406 C C . ARG A 1 308 ? 8.140 -45.327 32.292 1.00 29.92 308 ARG A C 1
ATOM 2408 O O . ARG A 1 308 ? 7.142 -45.448 31.595 1.00 29.92 308 ARG A O 1
ATOM 2415 N N . LEU A 1 309 ? 8.749 -44.178 32.556 1.00 27.69 309 LEU A N 1
ATOM 2416 C CA . LEU A 1 309 ? 8.573 -42.886 31.915 1.00 27.69 309 LEU A CA 1
ATOM 2417 C C . LEU A 1 309 ? 9.088 -42.970 30.465 1.00 27.69 309 LEU A C 1
ATOM 2419 O O . LEU A 1 309 ? 10.228 -43.389 30.261 1.00 27.69 309 LEU A O 1
ATOM 2423 N N . VAL A 1 310 ? 8.300 -42.547 29.472 1.00 30.92 310 VAL A N 1
ATOM 2424 C CA . VAL A 1 310 ? 8.798 -42.272 28.112 1.00 30.92 310 VAL A CA 1
ATOM 2425 C C . VAL A 1 310 ? 8.215 -40.950 27.619 1.00 30.92 310 VAL A C 1
ATOM 2427 O O . VAL A 1 310 ? 7.023 -40.822 27.360 1.00 30.92 310 VAL A O 1
ATOM 2430 N N . LEU A 1 311 ? 9.111 -39.970 27.501 1.00 33.50 311 LEU A N 1
ATOM 2431 C CA . LEU A 1 311 ? 8.977 -38.761 26.696 1.00 33.50 311 LEU A CA 1
ATOM 2432 C C . LEU A 1 311 ? 8.834 -39.132 25.214 1.00 33.50 311 LEU A C 1
ATOM 2434 O O . LEU A 1 311 ? 9.671 -39.866 24.689 1.00 33.50 311 LEU A O 1
ATOM 2438 N N . ALA A 1 312 ? 7.870 -38.537 24.513 1.00 33.53 312 ALA A N 1
ATOM 2439 C CA . ALA A 1 312 ? 7.894 -38.461 23.057 1.00 33.53 312 ALA A CA 1
ATOM 2440 C C . ALA A 1 312 ? 7.453 -37.071 22.586 1.00 33.53 312 ALA A C 1
ATOM 2442 O O . ALA A 1 312 ? 6.396 -36.553 22.932 1.00 33.53 312 ALA A O 1
ATOM 2443 N N . ARG A 1 313 ? 8.359 -36.477 21.817 1.00 30.05 313 ARG A N 1
ATOM 2444 C CA . ARG A 1 313 ? 8.359 -35.158 21.189 1.00 30.05 313 ARG A CA 1
ATOM 2445 C C . ARG A 1 313 ? 8.039 -35.365 19.701 1.00 30.05 313 ARG A C 1
ATOM 2447 O O . ARG A 1 313 ? 8.506 -36.355 19.143 1.00 30.05 313 ARG A O 1
ATOM 2454 N N . ARG A 1 314 ? 7.432 -34.352 19.064 1.00 33.94 314 ARG A N 1
ATOM 2455 C CA . ARG A 1 314 ? 7.197 -34.175 17.605 1.00 33.94 314 ARG A CA 1
ATOM 2456 C C . ARG A 1 314 ? 6.015 -34.983 17.046 1.00 33.94 314 ARG A C 1
ATOM 2458 O O . ARG A 1 314 ? 5.843 -36.143 17.383 1.00 33.94 314 ARG A O 1
ATOM 2465 N N . ARG A 1 315 ? 5.188 -34.418 16.168 1.00 41.91 315 ARG A N 1
ATOM 2466 C CA . ARG A 1 315 ? 5.498 -33.514 15.045 1.00 41.91 315 ARG A CA 1
ATOM 2467 C C . ARG A 1 315 ? 4.588 -32.300 14.979 1.00 41.91 315 ARG A C 1
ATOM 2469 O O . ARG A 1 315 ? 3.419 -32.437 15.383 1.00 41.91 315 ARG A O 1
#

InterPro domains:
  IPR004823 TATA box binding protein associated factor (TAF), histone-like fold domain [PF02969] (1-66)
  IPR004823 TATA box binding protein associated factor (TAF), histone-like fold domain [SM00803] (3-66)
  IPR009072 Histone-fold [G3DSA:1.10.20.10] (1-67)
  IPR009072 Histone-fold [SSF47113] (1-66)
  IPR011442 TAF6, C-terminal HEAT repeat domain [PF07571] (176-264)
  IPR011442 TAF6, C-terminal HEAT repeat domain [cd08050] (177-261)
  IPR037796 Transcription initiation factor TFIID subunit 6 [PTHR10221] (2-263)
  IPR046344 TAF6, C-terminal HEAT repeat domain superfamily [G3DSA:1.25.40.770] (176-266)